Protein AF-A0A847LX10-F1 (afdb_monomer)

Solvent-accessible surface area (backbone atoms only — not comparable to full-atom values): 10002 Å² total; per-residue (Å²): 131,59,73,69,59,56,53,51,50,54,51,52,52,48,50,53,50,50,52,51,48,52,53,53,51,33,74,76,65,51,77,49,46,76,62,48,45,60,52,47,56,64,44,59,71,46,42,64,61,49,47,57,53,46,55,56,30,57,77,66,72,55,52,71,69,55,54,51,48,51,53,51,58,69,52,44,54,80,77,36,93,84,50,58,56,70,59,50,53,50,52,50,51,47,51,51,52,41,53,51,52,51,52,53,43,52,52,49,47,56,56,52,68,69,45,85,86,60,54,72,67,56,52,52,51,50,49,54,53,51,45,50,51,50,46,51,56,57,28,65,70,41,90,48,65,67,59,18,52,51,48,46,54,51,42,52,50,52,50,52,52,51,52,52,51,51,51,52,53,50,52,52,52,52,58,65,71,76,108

Secondary structure (DSSP, 8-state):
--HHHHHHHHHHHHHHHHHHHHHHHHHHH-TTHHHHHHHHHHHHTTHHHHHHHHHHHHHTT--HHHHHHHHHHHHHHHH-TTS-HHHHHHHHHHHHHHHHHHHHHHHHHHHHHH-TTS-HHHHHHHHHHHHHHHHHHHHHH-SSHHHHHHHHHHHHHHHHHHHHHHHHHHHHHHHHH--

Foldseek 3Di:
DDPVLVVVVVVVVVVVVVVVVVVVCCVPPVPCVVVVVVVVVVVVVVVVVVVVVVVVVVVVVQDPVNVVVLVCLLCVCVSPVPDPNVVSVLVSVLVVLLVVLVSVLVVLLVVVVVPPPDPPVNSVVVSVVSSLVSLQVVLVVDPDNVSSVVSSVVSVVVVVVVVVVVVVVVVVVVVVVVD

Sequence (179 aa):
MSKKKVLFLYFLFFIILVIALFFIINYFTGVFDPFLGKVFKKYSELIPQTEAFLFKQAFAGISMGLLILTIVLLIYPLFFPHVDVKNYYRDFIFGILTAVVFYITEQFKTILSKFKAVDFLFVILGMILFTYLLIEAIASIFKNKQKGIEFKSQTIANILSGIVFSMILTVIKTIFKQN

Mean predicted aligned error: 14.76 Å

pLDDT: mean 74.69, std 12.6, range [42.56, 90.19]

Radius of gyration: 23.06 Å; Cα contacts (8 Å, |Δi|>4): 51; chains: 1; bounding box: 58×37×50 Å

Structure (mmCIF, N/CA/C/O backbone):
data_AF-A0A847LX10-F1
#
_entry.id   AF-A0A847LX10-F1
#
loop_
_atom_site.group_PDB
_atom_site.id
_atom_site.type_symbol
_atom_site.label_atom_id
_atom_site.label_alt_id
_atom_site.label_comp_id
_atom_site.label_asym_id
_atom_site.label_entity_id
_atom_site.label_seq_id
_atom_site.pdbx_PDB_ins_code
_atom_site.Cartn_x
_atom_site.Cartn_y
_atom_site.Cartn_z
_atom_site.occupancy
_atom_site.B_iso_or_equiv
_atom_site.auth_seq_id
_atom_site.auth_comp_id
_atom_site.auth_asym_id
_atom_site.auth_atom_id
_atom_site.pdbx_PDB_model_num
ATOM 1 N N . MET A 1 1 ? -22.424 -20.502 12.777 1.00 54.06 1 MET A N 1
ATOM 2 C CA . MET A 1 1 ? -22.929 -19.614 11.701 1.00 54.06 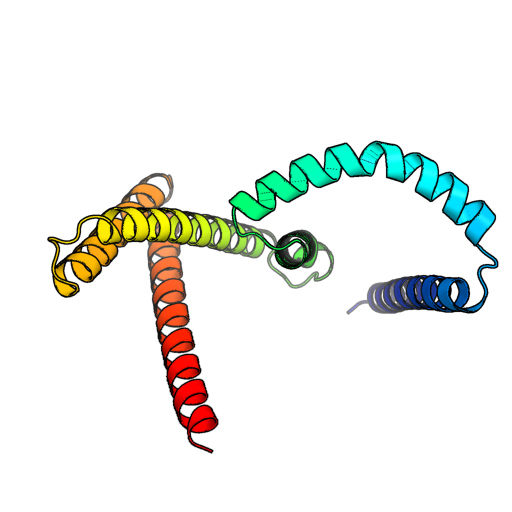1 MET A CA 1
ATOM 3 C C . MET A 1 1 ? -24.437 -19.825 11.586 1.00 54.06 1 MET A C 1
ATOM 5 O O . MET A 1 1 ? -24.849 -20.973 11.506 1.00 54.06 1 MET A O 1
ATOM 9 N N . SER A 1 2 ? -25.279 -18.787 11.695 1.00 61.50 2 SER A N 1
ATOM 10 C CA . SER A 1 2 ? -26.743 -19.002 11.689 1.00 61.50 2 SER A CA 1
ATOM 11 C C . SER A 1 2 ? -27.196 -19.532 10.320 1.00 61.50 2 SER A C 1
ATOM 13 O O . SER A 1 2 ? -26.669 -19.088 9.298 1.00 61.50 2 SER A O 1
ATOM 15 N N . LYS A 1 3 ? -28.165 -20.462 10.283 1.00 70.94 3 LYS A N 1
ATOM 16 C CA . LYS A 1 3 ? -28.675 -21.072 9.033 1.00 70.94 3 LYS A CA 1
ATOM 17 C C . LYS A 1 3 ? -29.063 -20.024 7.977 1.00 70.94 3 LYS A C 1
ATOM 19 O O . LYS A 1 3 ? -28.845 -20.243 6.792 1.00 70.94 3 LYS A O 1
ATOM 24 N N . LYS A 1 4 ? -29.536 -18.845 8.405 1.00 67.56 4 LYS A N 1
ATOM 25 C CA . LYS A 1 4 ? -29.872 -17.714 7.522 1.00 67.56 4 LYS A CA 1
ATOM 26 C C . LYS A 1 4 ? -28.652 -17.122 6.798 1.00 67.56 4 LYS A C 1
ATOM 28 O O . LYS A 1 4 ? -28.766 -16.729 5.646 1.00 67.56 4 LYS A O 1
ATOM 33 N N . LYS A 1 5 ? -27.479 -17.084 7.445 1.00 57.12 5 LYS A N 1
ATOM 34 C CA . LYS A 1 5 ? -26.239 -16.530 6.863 1.00 57.12 5 LYS A CA 1
ATOM 35 C C . LYS A 1 5 ? -25.629 -17.453 5.810 1.00 57.12 5 LYS A C 1
ATOM 37 O O . LYS A 1 5 ? -25.120 -16.978 4.805 1.00 57.12 5 LYS A O 1
ATOM 42 N N . VAL A 1 6 ? -25.716 -18.764 6.029 1.00 69.38 6 VAL A N 1
ATOM 43 C CA . VAL A 1 6 ? -25.276 -19.777 5.058 1.00 69.38 6 VAL A CA 1
ATOM 44 C C . VAL A 1 6 ? -26.176 -19.751 3.821 1.00 69.38 6 VAL A C 1
ATOM 46 O O . VAL A 1 6 ? -25.677 -19.729 2.701 1.00 69.38 6 VAL A O 1
ATOM 49 N N . LEU A 1 7 ? -27.495 -19.641 4.022 1.00 76.31 7 LEU A N 1
ATOM 50 C CA . LEU A 1 7 ? -28.465 -19.501 2.934 1.00 76.31 7 LEU A CA 1
ATOM 51 C C . LEU A 1 7 ? -28.199 -18.247 2.081 1.00 76.31 7 LEU A C 1
ATOM 53 O O . LEU A 1 7 ? -28.244 -18.313 0.859 1.00 76.31 7 LEU A O 1
ATOM 57 N N . PHE A 1 8 ? -27.867 -17.122 2.724 1.00 71.31 8 PHE A N 1
ATOM 58 C CA . PHE A 1 8 ? -27.531 -15.877 2.030 1.00 71.31 8 PHE A CA 1
ATOM 59 C C . PHE A 1 8 ? -26.232 -15.982 1.213 1.00 71.31 8 PHE A C 1
ATOM 61 O O . PHE A 1 8 ? -26.155 -15.442 0.116 1.00 71.31 8 PHE A O 1
ATOM 68 N N . LEU A 1 9 ? -25.227 -16.711 1.707 1.00 67.12 9 LEU A N 1
ATOM 69 C CA . LEU A 1 9 ? -23.964 -16.927 0.990 1.00 67.12 9 LEU A CA 1
ATOM 70 C C . LEU A 1 9 ? -24.143 -17.825 -0.237 1.00 67.12 9 LEU A C 1
ATOM 72 O O . LEU A 1 9 ? -23.620 -17.506 -1.303 1.00 67.12 9 LEU A O 1
ATOM 76 N N . TYR A 1 10 ? -24.930 -18.897 -0.115 1.00 83.75 10 TYR A N 1
ATOM 77 C CA . TYR A 1 10 ? -25.318 -19.712 -1.268 1.00 83.75 10 TYR A CA 1
ATOM 78 C C . TYR A 1 10 ? -26.134 -18.910 -2.277 1.00 83.75 10 TYR A C 1
ATOM 80 O O . TYR A 1 10 ? -25.923 -19.053 -3.476 1.00 83.75 10 TYR A O 1
ATOM 88 N N . PHE A 1 11 ? -27.012 -18.026 -1.805 1.00 83.31 11 PHE A N 1
ATOM 89 C CA . PHE A 1 11 ? -27.775 -17.133 -2.668 1.00 83.31 11 PHE A CA 1
ATOM 90 C C . PHE A 1 11 ? -26.874 -16.140 -3.418 1.00 83.31 11 PHE A C 1
ATOM 92 O O . PHE A 1 11 ? -27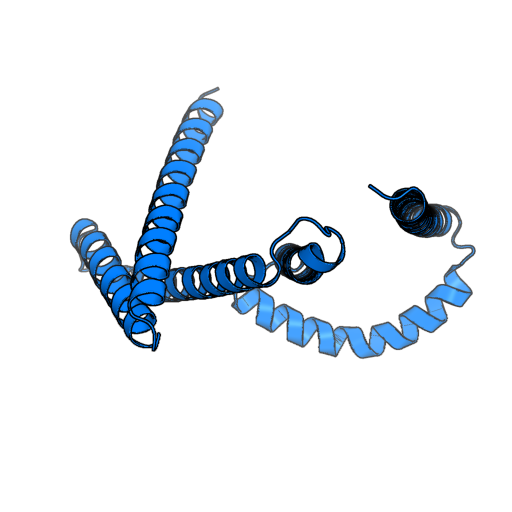.027 -15.965 -4.622 1.00 83.31 11 PHE A O 1
ATOM 99 N N . LEU A 1 12 ? -25.883 -15.544 -2.747 1.00 73.31 12 LEU A N 1
ATOM 100 C CA . LEU A 1 12 ? -24.912 -14.648 -3.379 1.00 73.31 12 LEU A CA 1
ATOM 101 C C . LEU A 1 12 ? -24.043 -15.387 -4.408 1.00 73.31 12 LEU A C 1
ATOM 103 O O . LEU A 1 12 ? -23.859 -14.904 -5.523 1.00 73.31 12 LEU A O 1
ATOM 107 N N . PHE A 1 13 ? -23.539 -16.572 -4.053 1.00 80.50 13 PHE A N 1
ATOM 108 C CA . PHE A 1 13 ? -22.765 -17.414 -4.964 1.00 80.50 13 PHE A CA 1
ATOM 109 C C . PHE A 1 13 ? -23.595 -17.826 -6.185 1.00 80.50 13 PHE A C 1
ATOM 111 O O . PHE A 1 13 ? -23.113 -17.760 -7.313 1.00 80.50 13 PHE A O 1
ATOM 118 N N . PHE A 1 14 ? -24.866 -18.168 -5.971 1.00 86.50 14 PHE A N 1
ATOM 119 C CA . PHE A 1 14 ? -25.814 -18.452 -7.040 1.00 86.50 14 PHE A CA 1
ATOM 120 C C . PHE A 1 14 ? -26.028 -17.235 -7.950 1.00 86.50 14 PHE A C 1
ATOM 122 O O . PHE A 1 14 ? -25.965 -17.385 -9.164 1.00 86.50 14 PHE A O 1
ATOM 129 N N . ILE A 1 15 ? -26.187 -16.024 -7.402 1.00 83.44 15 ILE A N 1
ATOM 130 C CA . ILE A 1 15 ? -26.289 -14.792 -8.204 1.00 83.44 15 ILE A CA 1
ATOM 131 C C . ILE A 1 15 ? -25.037 -14.586 -9.063 1.00 83.44 15 ILE A C 1
ATOM 133 O O . ILE A 1 15 ? -25.158 -14.321 -10.256 1.00 83.44 15 ILE A O 1
ATOM 137 N N . ILE A 1 16 ? -23.841 -14.731 -8.486 1.00 79.31 16 ILE A N 1
ATOM 138 C CA . ILE A 1 16 ? -22.575 -14.581 -9.223 1.00 79.31 16 ILE A CA 1
ATOM 139 C C . ILE A 1 16 ? -22.491 -15.609 -10.357 1.00 79.31 16 ILE A C 1
ATOM 141 O O . ILE A 1 16 ? -22.120 -15.264 -11.478 1.00 79.31 16 ILE A O 1
ATOM 145 N N . LEU A 1 17 ? -22.885 -16.854 -10.086 1.00 83.50 17 LEU A N 1
ATOM 146 C CA . LEU A 1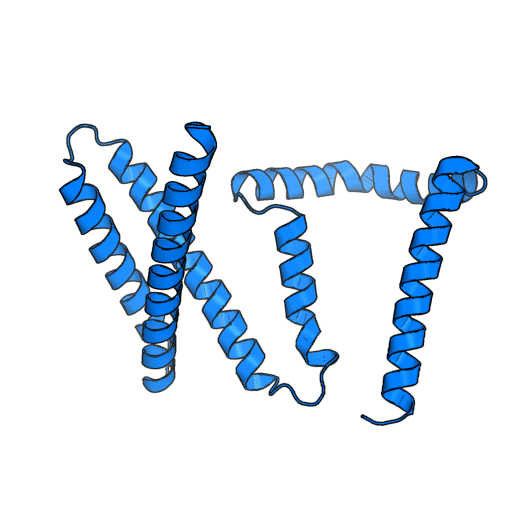 17 ? -22.894 -17.932 -11.069 1.00 83.50 17 LEU A CA 1
ATOM 147 C C . LEU A 1 17 ? -23.906 -17.674 -12.195 1.00 83.50 17 LEU A C 1
ATOM 149 O O . LEU A 1 17 ? -23.583 -17.889 -13.360 1.00 83.50 17 LEU A O 1
ATOM 153 N N . VAL A 1 18 ? -25.090 -17.147 -11.869 1.00 82.81 18 VAL A N 1
ATOM 154 C CA . VAL A 1 18 ? -26.109 -16.739 -12.850 1.00 82.81 18 VAL A CA 1
ATOM 155 C C . VAL A 1 18 ? -25.605 -15.583 -13.715 1.00 82.81 18 VAL A C 1
ATOM 157 O O . VAL A 1 18 ? -25.770 -15.633 -14.930 1.00 82.81 18 VAL A O 1
ATOM 160 N N . ILE A 1 19 ? -24.942 -14.580 -13.132 1.00 77.25 19 ILE A N 1
ATOM 161 C CA . ILE A 1 19 ? -24.339 -13.467 -13.884 1.00 77.25 19 ILE A CA 1
ATOM 162 C C . ILE A 1 19 ? -23.243 -13.987 -14.824 1.00 77.25 19 ILE A C 1
ATOM 164 O O . ILE A 1 19 ? -23.215 -13.615 -15.995 1.00 77.25 19 ILE A O 1
ATOM 168 N N . ALA A 1 20 ? -22.372 -14.880 -14.349 1.00 73.62 20 ALA A N 1
ATOM 169 C CA . ALA A 1 20 ? -21.323 -15.480 -15.171 1.00 73.62 20 ALA A CA 1
ATOM 170 C C . ALA A 1 20 ? -21.907 -16.295 -16.338 1.00 73.62 20 ALA A C 1
ATOM 172 O O . ALA A 1 20 ? -21.486 -16.121 -17.481 1.00 73.62 20 ALA A O 1
ATOM 173 N N . LEU A 1 21 ? -22.922 -17.125 -16.074 1.00 77.06 21 LEU A N 1
ATOM 174 C CA . LEU A 1 21 ? -23.655 -17.868 -17.104 1.00 77.06 21 LEU A CA 1
ATOM 175 C C . LEU A 1 21 ? -24.325 -16.936 -18.113 1.00 77.06 21 LEU A C 1
ATOM 177 O O . LEU A 1 21 ? -24.267 -17.204 -19.307 1.00 77.06 21 LEU A O 1
ATOM 181 N N . PHE A 1 22 ? -24.907 -15.829 -17.656 1.00 77.69 22 PHE A N 1
ATOM 182 C CA . PHE A 1 22 ? -25.520 -14.832 -18.528 1.00 77.69 22 PHE A CA 1
ATOM 183 C C . PHE A 1 22 ? -24.499 -14.220 -19.497 1.00 77.69 22 PHE A C 1
ATOM 185 O O . PHE A 1 22 ? -24.770 -14.115 -20.692 1.00 77.69 22 PHE A O 1
ATOM 192 N N . PHE A 1 23 ? -23.297 -13.890 -19.011 1.00 72.00 23 PHE A N 1
ATOM 193 C CA . PHE A 1 23 ? -22.199 -13.398 -19.851 1.00 72.00 23 PHE A CA 1
ATOM 194 C C . PHE A 1 23 ? -21.697 -14.453 -20.842 1.00 72.00 23 PHE A C 1
ATOM 196 O O . PHE A 1 23 ? -21.469 -14.128 -22.006 1.00 72.00 23 PHE A O 1
ATOM 203 N N . ILE A 1 24 ? -21.565 -15.710 -20.411 1.00 70.88 24 ILE A N 1
ATOM 204 C CA . ILE A 1 24 ? -21.142 -16.823 -21.274 1.00 70.88 24 ILE A CA 1
ATOM 205 C C . ILE A 1 24 ? -22.181 -17.072 -22.374 1.00 70.88 24 ILE A C 1
ATOM 207 O O . ILE A 1 24 ? -21.834 -17.126 -23.550 1.00 70.88 24 ILE A O 1
ATOM 211 N N . ILE A 1 25 ? -23.464 -17.171 -22.017 1.00 76.19 25 ILE A N 1
ATOM 212 C CA . ILE A 1 25 ? -24.552 -17.378 -22.980 1.00 76.19 25 ILE A CA 1
ATOM 213 C C . ILE A 1 25 ? -24.617 -16.204 -23.956 1.00 76.19 25 ILE A C 1
ATOM 215 O O . ILE A 1 25 ? -24.744 -16.434 -25.159 1.00 76.19 25 ILE A O 1
ATOM 219 N N . ASN A 1 26 ? -24.477 -14.961 -23.481 1.00 72.25 26 ASN A N 1
ATOM 220 C CA . ASN A 1 26 ? -24.442 -13.812 -24.381 1.00 72.25 26 ASN A CA 1
ATOM 221 C C . ASN A 1 26 ? -23.244 -13.861 -25.339 1.00 72.25 26 ASN A C 1
ATOM 223 O O . ASN A 1 26 ? -23.423 -13.600 -26.522 1.00 72.25 26 ASN A O 1
ATOM 227 N N . TYR A 1 27 ? -22.058 -14.249 -24.859 1.00 70.50 27 TYR A N 1
ATOM 228 C CA . TYR A 1 27 ? -20.858 -14.371 -25.693 1.00 70.50 27 TYR A CA 1
ATOM 229 C C . TYR A 1 27 ? -21.045 -15.357 -26.856 1.00 70.50 27 TYR A C 1
ATOM 231 O O . TYR A 1 27 ? -20.576 -15.095 -27.959 1.00 70.50 27 TYR A O 1
ATOM 239 N N . PHE A 1 28 ? -21.751 -16.471 -26.630 1.00 70.50 28 PHE A N 1
ATOM 240 C CA . PHE A 1 28 ? -21.956 -17.496 -27.661 1.00 70.50 28 PHE A CA 1
ATOM 241 C C . PHE A 1 28 ? -23.197 -17.290 -28.533 1.00 70.50 28 PHE A C 1
ATOM 243 O O . PHE A 1 28 ? -23.210 -17.749 -29.672 1.00 70.50 28 PHE A O 1
ATOM 250 N N . THR A 1 29 ? -24.251 -16.655 -28.017 1.00 75.69 29 THR A N 1
ATOM 251 C CA . THR A 1 29 ? -25.553 -16.599 -28.709 1.00 75.69 29 THR A CA 1
ATOM 252 C C . THR A 1 29 ? -25.944 -15.205 -29.189 1.00 75.69 29 THR A C 1
ATOM 254 O O . THR A 1 29 ? -26.816 -15.100 -30.048 1.00 75.69 29 THR A O 1
ATOM 257 N N . GLY A 1 30 ? -25.354 -14.135 -28.639 1.00 62.94 30 GLY A N 1
ATOM 258 C CA . GLY A 1 30 ? -25.712 -12.744 -28.956 1.00 62.94 30 GLY A CA 1
ATOM 259 C C . GLY A 1 30 ? -27.169 -12.370 -28.640 1.00 62.94 30 GLY A C 1
ATOM 260 O O . GLY A 1 30 ? -27.630 -11.285 -28.983 1.00 62.94 30 GLY A O 1
ATOM 261 N N . VAL A 1 31 ? -27.936 -13.251 -27.985 1.00 72.75 31 VAL A N 1
ATOM 262 C CA . VAL A 1 31 ? -29.389 -13.093 -27.785 1.00 72.75 31 VAL A CA 1
ATOM 263 C C . VAL A 1 31 ? -29.724 -11.864 -26.935 1.00 72.75 31 VAL A C 1
ATOM 265 O O . VAL A 1 31 ? -30.791 -11.270 -27.101 1.00 72.75 31 VAL A O 1
ATOM 268 N N . PHE A 1 32 ? -28.813 -11.438 -26.055 1.00 64.25 32 PHE A N 1
ATOM 269 C CA . PHE A 1 32 ? -29.009 -10.263 -25.209 1.00 64.25 32 PHE A CA 1
ATOM 270 C C . PHE A 1 32 ? -28.369 -8.987 -25.777 1.00 64.25 32 PHE A C 1
ATOM 272 O O . PHE A 1 32 ? -28.515 -7.933 -25.155 1.00 64.25 32 PHE A O 1
ATOM 279 N N . ASP A 1 33 ? -27.757 -9.019 -26.967 1.00 62.28 33 ASP A N 1
ATOM 280 C CA . ASP A 1 33 ? -27.131 -7.854 -27.615 1.00 62.28 33 ASP A CA 1
ATOM 281 C C . ASP A 1 33 ? -28.072 -6.660 -27.867 1.00 62.28 33 ASP A C 1
ATOM 283 O O . ASP A 1 33 ? -27.611 -5.526 -27.750 1.00 62.28 33 ASP A O 1
ATOM 287 N N . PRO A 1 34 ? -29.387 -6.805 -28.131 1.00 62.75 34 PRO A N 1
ATOM 288 C CA . PRO A 1 34 ? -30.274 -5.641 -28.250 1.00 62.75 34 PRO A CA 1
ATOM 289 C C . PRO A 1 34 ? -30.501 -4.922 -26.909 1.00 62.75 34 PRO A C 1
ATOM 291 O O . PRO A 1 34 ? -30.705 -3.704 -26.868 1.00 62.75 34 PRO A O 1
ATOM 294 N N . PHE A 1 35 ? -30.477 -5.671 -25.802 1.00 60.38 35 PHE A N 1
ATOM 295 C CA . PHE A 1 35 ? -30.693 -5.153 -24.450 1.00 60.38 35 PHE A CA 1
ATOM 296 C C . PHE A 1 35 ? -29.385 -4.615 -23.861 1.00 60.38 35 PHE A C 1
ATOM 298 O O . PHE A 1 35 ? -29.331 -3.480 -23.383 1.00 60.38 35 PHE A O 1
ATOM 305 N N . LEU A 1 36 ? -28.308 -5.390 -23.995 1.00 56.88 36 LEU A N 1
ATOM 306 C CA . LEU A 1 36 ? -26.950 -4.984 -23.661 1.00 56.88 36 LEU A CA 1
ATOM 307 C C . LEU A 1 36 ? -26.508 -3.819 -24.537 1.00 56.88 36 LEU A C 1
ATOM 309 O O . LEU A 1 36 ? -25.970 -2.873 -23.998 1.00 56.88 36 LEU A O 1
ATOM 313 N N . GLY A 1 37 ? -26.822 -3.787 -25.829 1.00 57.62 37 GLY A N 1
ATOM 314 C CA . GLY A 1 37 ? -26.460 -2.708 -26.750 1.00 57.62 37 GLY A CA 1
ATOM 315 C C . GLY A 1 37 ? -27.028 -1.340 -26.366 1.00 57.62 37 GLY A C 1
ATOM 316 O O . GLY A 1 37 ? -26.324 -0.341 -26.482 1.00 57.62 37 GLY A O 1
ATOM 317 N N . LYS A 1 38 ? -28.259 -1.261 -25.833 1.00 57.50 38 LYS A N 1
ATOM 318 C CA . LYS A 1 38 ? -28.818 0.002 -25.297 1.00 57.50 38 LYS A CA 1
ATOM 319 C C . LYS A 1 38 ? -28.116 0.453 -24.014 1.00 57.50 38 LYS A C 1
ATOM 321 O O . LYS A 1 38 ? -27.921 1.651 -23.814 1.00 57.50 38 LYS A O 1
ATOM 326 N N . VAL A 1 39 ? -27.725 -0.494 -23.164 1.00 57.94 39 VAL A N 1
ATOM 327 C CA . VAL A 1 39 ? -26.957 -0.230 -21.941 1.00 57.94 39 VAL A CA 1
ATOM 328 C C . VAL A 1 39 ? -25.526 0.184 -22.308 1.00 57.94 39 VAL A C 1
ATOM 330 O O . VAL A 1 39 ? -25.079 1.254 -21.910 1.00 57.94 39 VAL A O 1
ATOM 333 N N . PHE A 1 40 ? -24.854 -0.578 -23.168 1.00 52.19 40 PHE A N 1
ATOM 334 C CA . PHE A 1 40 ? -23.524 -0.322 -23.714 1.00 52.19 40 PHE A CA 1
ATOM 335 C C . PHE A 1 40 ? -23.435 1.006 -24.459 1.00 52.19 40 PHE A C 1
ATOM 337 O O . PHE A 1 40 ? -22.430 1.676 -24.291 1.00 52.19 40 PHE A O 1
ATOM 344 N N . LYS A 1 41 ? -24.465 1.448 -25.197 1.00 54.84 41 LYS A N 1
ATOM 345 C CA . LYS A 1 41 ? -24.475 2.789 -25.817 1.00 54.84 41 LYS A CA 1
ATOM 346 C C . LYS A 1 41 ? -24.432 3.912 -24.778 1.00 54.84 41 LYS A C 1
ATOM 348 O O . LYS A 1 41 ? -23.732 4.903 -24.952 1.00 54.84 41 LYS A O 1
ATOM 353 N N . LYS A 1 42 ? -25.149 3.733 -23.666 1.00 55.69 42 LYS A N 1
ATOM 354 C CA . LYS A 1 42 ? -25.147 4.677 -22.541 1.00 55.69 42 LYS A CA 1
ATOM 355 C C . LYS A 1 42 ? -23.828 4.630 -21.758 1.00 55.69 42 LYS A C 1
ATOM 357 O O . LYS A 1 42 ? -23.384 5.647 -21.240 1.00 55.69 42 LYS A O 1
ATOM 362 N N . TYR A 1 43 ? -23.173 3.467 -21.708 1.00 48.97 43 TYR A N 1
ATOM 363 C CA . TYR A 1 43 ? -21.828 3.325 -21.147 1.00 48.97 43 TYR A CA 1
ATOM 364 C C . TYR A 1 43 ? -20.728 3.809 -22.098 1.00 48.97 43 TYR A C 1
ATOM 366 O O . TYR A 1 43 ? -19.752 4.359 -21.611 1.00 48.97 43 TYR A O 1
ATOM 374 N N . SER A 1 44 ? -20.869 3.704 -23.422 1.00 49.53 44 SER A N 1
ATOM 375 C CA . SER A 1 44 ? -19.856 4.153 -24.389 1.00 49.53 44 SER A CA 1
ATOM 376 C C . SER A 1 44 ? -19.651 5.663 -24.390 1.00 49.53 44 SER A C 1
ATOM 378 O O . SER A 1 44 ? -18.575 6.129 -24.737 1.00 49.53 44 SER A O 1
ATOM 380 N N . GLU A 1 45 ? -20.644 6.424 -23.932 1.00 57.19 45 GLU A N 1
ATOM 381 C CA . GLU A 1 45 ? -20.510 7.862 -23.669 1.00 57.19 45 GLU A CA 1
ATOM 382 C C . GLU A 1 45 ? -19.781 8.152 -22.337 1.00 57.19 45 GLU A C 1
ATOM 384 O O . GLU A 1 45 ? -19.147 9.196 -22.189 1.00 57.19 45 GLU A O 1
ATOM 389 N N . LEU A 1 46 ? -19.800 7.211 -21.384 1.00 53.59 46 LEU A N 1
ATOM 390 C CA . LEU A 1 46 ? -19.082 7.271 -20.099 1.00 53.59 46 LEU A CA 1
ATOM 391 C C . LEU A 1 46 ? -17.668 6.659 -20.164 1.00 53.59 46 LEU A C 1
ATOM 393 O O . LEU A 1 46 ? -16.826 6.969 -19.317 1.00 53.59 46 LEU A O 1
ATOM 397 N N . ILE A 1 47 ? -17.386 5.810 -21.158 1.00 51.81 47 ILE A N 1
ATOM 398 C CA . ILE A 1 47 ? -16.071 5.196 -21.395 1.00 51.81 47 ILE A CA 1
ATOM 399 C C . ILE A 1 47 ? -14.969 6.250 -21.560 1.00 51.81 47 ILE A C 1
ATOM 401 O O . ILE A 1 47 ? -13.999 6.130 -20.828 1.00 51.81 47 ILE A O 1
ATOM 405 N N . PRO A 1 48 ? -15.096 7.325 -22.363 1.00 53.19 48 PRO A N 1
ATOM 406 C CA . PRO A 1 48 ? -14.018 8.309 -22.487 1.00 53.19 48 PRO A CA 1
ATOM 407 C C . PRO A 1 48 ? -13.705 9.033 -21.165 1.00 53.19 48 PRO A C 1
ATOM 409 O O . PRO A 1 48 ? -12.555 9.366 -20.883 1.00 53.19 48 PRO A O 1
ATOM 412 N N . GLN A 1 49 ? -14.713 9.241 -20.310 1.00 57.44 49 GLN A N 1
ATOM 413 C CA . GLN A 1 49 ? -14.523 9.833 -18.978 1.00 57.44 49 GLN A CA 1
ATOM 414 C C . GLN A 1 49 ? -13.866 8.843 -18.005 1.00 57.44 49 GLN A C 1
ATOM 416 O O . GLN A 1 49 ? -13.029 9.224 -17.184 1.00 57.44 49 GLN A O 1
ATOM 421 N N . THR A 1 50 ? -14.205 7.561 -18.134 1.00 50.22 50 THR A N 1
ATOM 422 C CA . THR A 1 50 ? -13.618 6.474 -17.344 1.00 50.22 50 THR A CA 1
ATOM 423 C C . THR A 1 50 ? -12.197 6.158 -17.817 1.00 50.22 50 THR A C 1
ATOM 425 O O . THR A 1 50 ? -11.324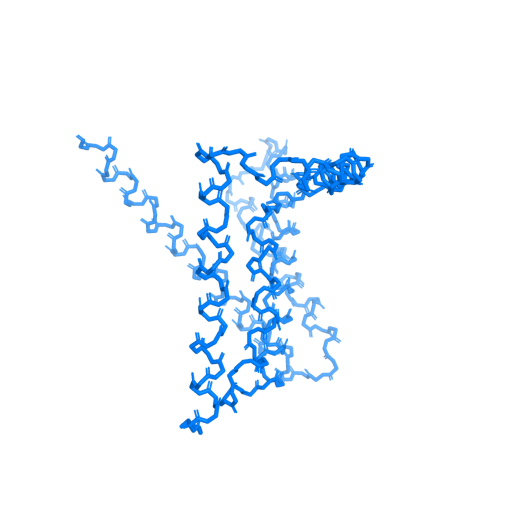 5.924 -16.995 1.00 50.22 50 THR A O 1
ATOM 428 N N . GLU A 1 51 ? -11.913 6.241 -19.115 1.00 42.56 51 GLU A N 1
ATOM 429 C CA . GLU A 1 51 ? -10.585 6.093 -19.713 1.00 42.56 51 GLU A CA 1
ATOM 430 C C . GLU A 1 51 ? -9.660 7.242 -19.323 1.00 42.56 51 GLU A C 1
ATOM 432 O O . GLU A 1 51 ? -8.516 6.988 -18.967 1.00 42.56 51 GLU A O 1
ATOM 437 N N . ALA A 1 52 ? -10.141 8.488 -19.272 1.00 53.62 52 ALA A N 1
ATOM 438 C CA . ALA A 1 52 ? -9.357 9.600 -18.729 1.00 53.62 52 ALA A CA 1
ATOM 439 C C . ALA A 1 52 ? -9.015 9.395 -17.236 1.0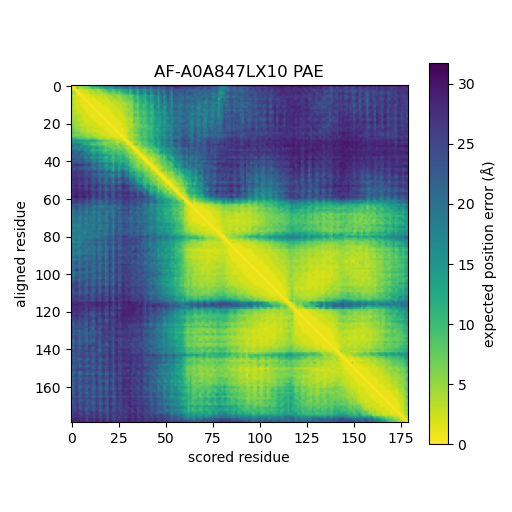0 53.62 52 ALA A C 1
ATOM 441 O O . ALA A 1 52 ? -7.916 9.735 -16.782 1.00 53.62 52 ALA A O 1
ATOM 442 N N . PHE A 1 53 ? -9.930 8.792 -16.470 1.00 53.44 53 PHE A N 1
ATOM 443 C CA . PHE A 1 53 ? -9.695 8.395 -15.080 1.00 53.44 53 PHE A CA 1
ATOM 444 C C . PHE A 1 53 ? -8.702 7.221 -14.973 1.00 53.44 53 PHE A C 1
ATOM 446 O O . PHE A 1 53 ? -7.799 7.248 -14.135 1.00 53.44 53 PHE A O 1
ATOM 453 N N . LEU A 1 54 ? -8.802 6.235 -15.868 1.00 42.78 54 LEU A N 1
ATOM 454 C CA . LEU A 1 54 ? -7.912 5.074 -15.961 1.00 42.78 54 LEU A CA 1
ATOM 455 C C . LEU A 1 54 ? -6.505 5.448 -16.455 1.00 42.78 54 LEU A C 1
ATOM 457 O O . LEU A 1 54 ? -5.528 4.905 -15.951 1.00 42.78 54 LEU A O 1
ATOM 461 N N . PHE A 1 55 ? -6.357 6.418 -17.358 1.00 48.16 55 PHE A N 1
ATOM 462 C CA . PHE A 1 55 ? -5.054 6.939 -17.790 1.00 48.16 55 PHE A CA 1
ATOM 463 C C . PHE A 1 55 ? -4.329 7.669 -16.651 1.00 48.16 55 PHE A C 1
ATOM 465 O O . PHE A 1 55 ? -3.115 7.528 -16.496 1.00 48.16 55 PHE A O 1
ATOM 472 N N . LYS A 1 56 ? -5.068 8.383 -15.789 1.00 52.16 56 LYS A N 1
ATOM 473 C CA . LYS A 1 56 ? -4.522 8.911 -14.527 1.00 52.16 56 LYS A CA 1
ATOM 474 C C . LYS A 1 56 ? -4.090 7.793 -13.568 1.00 52.16 56 LYS A C 1
ATOM 476 O O . LYS A 1 56 ? -3.074 7.944 -12.896 1.00 52.16 56 LYS A O 1
ATOM 481 N N . GLN A 1 57 ? -4.815 6.673 -13.515 1.00 46.19 57 GLN A N 1
ATOM 482 C CA . GLN A 1 57 ? -4.437 5.506 -12.700 1.00 46.19 57 GLN A CA 1
ATOM 483 C C . GLN A 1 57 ? -3.240 4.732 -13.267 1.00 46.19 57 GLN A C 1
ATOM 485 O O . GLN A 1 57 ? -2.411 4.255 -12.493 1.00 46.19 57 GLN A O 1
ATOM 490 N N . ALA A 1 58 ? -3.089 4.678 -14.593 1.00 43.56 58 ALA A N 1
ATOM 491 C CA . ALA A 1 58 ? -1.899 4.150 -15.255 1.00 43.56 58 ALA A CA 1
ATOM 492 C C . ALA A 1 58 ? -0.649 4.977 -14.903 1.00 43.56 58 ALA A C 1
ATOM 494 O O . ALA A 1 58 ? 0.411 4.408 -14.653 1.00 43.56 58 ALA A O 1
ATOM 495 N N . PHE A 1 59 ? -0.788 6.302 -14.761 1.00 45.00 59 PHE A N 1
ATOM 496 C CA . PHE A 1 59 ? 0.267 7.183 -14.236 1.00 45.00 59 PHE A CA 1
ATOM 497 C C . PHE A 1 59 ? 0.597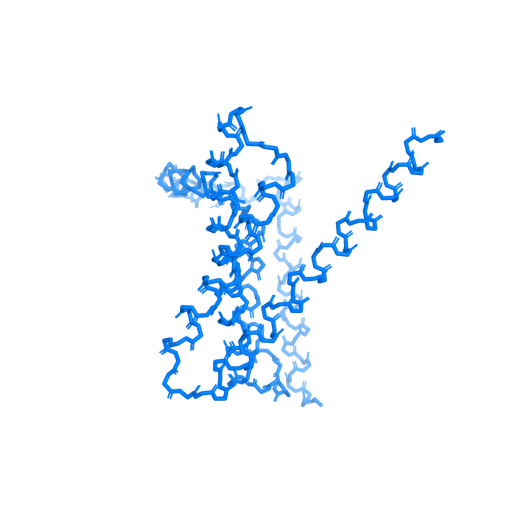 6.943 -12.750 1.00 45.00 59 PHE A C 1
ATOM 499 O O . PHE A 1 59 ? 1.704 7.251 -12.316 1.00 45.00 59 PHE A O 1
ATOM 506 N N . ALA A 1 60 ? -0.336 6.378 -11.976 1.00 49.81 60 ALA A N 1
ATOM 507 C CA . ALA A 1 60 ? -0.140 6.010 -10.572 1.00 49.81 60 ALA A CA 1
ATOM 508 C C . ALA A 1 60 ? 0.346 4.557 -10.378 1.00 49.81 60 ALA A C 1
ATOM 510 O O . ALA A 1 60 ? 0.610 4.152 -9.247 1.00 49.81 60 ALA A O 1
ATOM 511 N N . GLY A 1 61 ? 0.456 3.761 -11.451 1.00 53.25 61 GLY A N 1
ATOM 512 C CA . GLY A 1 61 ? 0.877 2.356 -11.385 1.00 53.25 61 GLY A CA 1
ATOM 513 C C . GLY A 1 61 ? -0.126 1.418 -10.699 1.00 53.25 61 GLY A C 1
ATOM 514 O O . GLY A 1 61 ? 0.232 0.297 -10.338 1.00 53.25 61 GLY A O 1
ATOM 515 N N . ILE A 1 62 ? -1.377 1.849 -10.506 1.00 59.12 62 ILE A N 1
ATOM 516 C CA . ILE A 1 62 ? -2.412 1.051 -9.838 1.00 59.12 62 ILE A CA 1
ATOM 517 C C . ILE A 1 62 ? -3.212 0.310 -10.909 1.00 59.12 62 ILE A C 1
ATOM 519 O O . ILE A 1 62 ? -3.918 0.927 -11.705 1.00 59.12 62 ILE A O 1
ATOM 523 N N . SER A 1 63 ? -3.111 -1.022 -10.941 1.00 66.94 63 SER A N 1
ATOM 524 C CA . SER A 1 63 ? -3.923 -1.826 -11.857 1.00 66.94 63 SER A CA 1
ATOM 525 C C . SER A 1 63 ? -5.395 -1.815 -11.427 1.00 66.94 63 SER A C 1
ATOM 527 O O . SER A 1 63 ? -5.708 -1.801 -10.234 1.00 66.94 63 SER A O 1
ATOM 529 N N . MET A 1 64 ? -6.317 -1.884 -12.393 1.00 60.09 64 MET A N 1
ATOM 530 C CA . MET A 1 64 ? -7.757 -1.972 -12.112 1.00 60.09 64 MET A CA 1
ATOM 531 C C . MET A 1 64 ? -8.093 -3.165 -11.199 1.00 60.09 64 MET A C 1
ATOM 533 O O . MET A 1 64 ? -8.951 -3.068 -10.325 1.00 60.09 64 MET A O 1
ATOM 537 N N . GLY A 1 65 ? -7.363 -4.278 -11.344 1.00 66.88 65 GLY A N 1
ATOM 538 C CA . GLY A 1 65 ? -7.490 -5.439 -10.462 1.00 66.88 65 GLY A CA 1
ATOM 539 C C . GLY A 1 65 ? -7.139 -5.124 -9.006 1.00 66.88 65 GLY A C 1
ATOM 540 O O . GLY A 1 65 ? -7.799 -5.624 -8.099 1.00 66.88 65 GLY A O 1
ATOM 541 N N . LEU A 1 66 ? -6.160 -4.247 -8.775 1.00 71.38 66 LEU A N 1
ATOM 542 C CA . LEU A 1 66 ? -5.764 -3.812 -7.438 1.00 71.38 66 LEU A CA 1
ATOM 543 C C . LEU A 1 66 ? -6.847 -2.934 -6.801 1.00 71.38 66 LEU A C 1
ATOM 545 O O . LEU A 1 66 ? -7.163 -3.131 -5.636 1.00 71.38 66 LEU A O 1
ATOM 549 N N . LEU A 1 67 ? -7.496 -2.056 -7.574 1.00 73.06 67 LEU A N 1
ATOM 550 C CA . LEU A 1 67 ? -8.644 -1.274 -7.095 1.00 73.06 67 LEU A CA 1
ATOM 551 C C . LEU A 1 67 ? -9.847 -2.143 -6.748 1.00 73.06 67 LEU A C 1
ATOM 553 O O . LEU A 1 67 ? -10.448 -1.958 -5.690 1.00 73.06 67 LEU A O 1
ATOM 557 N N . ILE A 1 68 ? -10.185 -3.101 -7.612 1.00 77.12 68 ILE A N 1
ATOM 558 C CA . ILE A 1 68 ? -11.267 -4.054 -7.344 1.00 77.12 68 ILE A CA 1
ATOM 559 C C . ILE A 1 68 ? -10.952 -4.835 -6.065 1.00 77.12 68 ILE A C 1
ATOM 561 O O . ILE A 1 68 ? -11.806 -4.931 -5.186 1.00 77.12 68 ILE A O 1
ATOM 565 N N . LEU A 1 69 ? -9.717 -5.323 -5.915 1.00 77.75 69 LEU A N 1
ATOM 566 C CA . LEU A 1 69 ? -9.275 -6.013 -4.707 1.00 77.75 69 LEU A CA 1
ATOM 567 C C . LEU A 1 69 ? -9.381 -5.115 -3.466 1.00 77.75 69 LEU A C 1
ATOM 569 O O . LEU A 1 69 ? -9.903 -5.555 -2.445 1.00 77.75 69 LEU A O 1
ATOM 573 N N . THR A 1 70 ? -8.950 -3.853 -3.547 1.00 80.75 70 THR A N 1
ATOM 574 C CA . THR A 1 70 ? -9.078 -2.885 -2.448 1.00 80.75 70 THR A CA 1
ATOM 575 C C . THR A 1 70 ? -10.539 -2.665 -2.059 1.00 80.75 70 THR A C 1
ATOM 577 O O . THR A 1 70 ? -10.845 -2.669 -0.869 1.00 80.75 70 THR A O 1
ATOM 580 N N . ILE A 1 71 ? -11.449 -2.521 -3.027 1.00 80.19 71 ILE A N 1
ATOM 581 C CA . ILE A 1 71 ? -12.888 -2.358 -2.765 1.00 80.19 71 ILE A CA 1
ATOM 582 C C . ILE A 1 71 ? -13.460 -3.613 -2.100 1.00 80.19 71 ILE A C 1
ATOM 584 O O . ILE A 1 71 ? -14.186 -3.500 -1.115 1.00 80.19 71 ILE A O 1
ATOM 588 N N . VAL A 1 72 ? -13.106 -4.802 -2.595 1.00 83.38 72 VAL A N 1
ATOM 589 C CA . VAL A 1 72 ? -13.539 -6.084 -2.017 1.00 83.38 72 VAL A CA 1
ATOM 590 C C . VAL A 1 72 ? -13.050 -6.230 -0.575 1.00 83.38 72 VAL A C 1
ATOM 592 O O . VAL A 1 72 ? -13.832 -6.603 0.298 1.00 83.38 72 VAL A O 1
ATOM 595 N N . LEU A 1 73 ? -11.788 -5.893 -0.299 1.00 86.12 73 LEU A N 1
ATOM 596 C CA . LEU A 1 73 ? -11.235 -5.904 1.057 1.00 86.12 73 LEU A CA 1
ATOM 597 C C . LEU A 1 73 ? -11.919 -4.864 1.954 1.00 86.12 73 LEU A C 1
ATOM 599 O O . LEU A 1 73 ? -12.231 -5.154 3.103 1.00 86.12 73 LEU A O 1
ATOM 603 N N . LEU A 1 74 ? -12.247 -3.685 1.428 1.00 86.25 74 LEU A N 1
ATOM 604 C CA . LEU A 1 74 ? -12.946 -2.652 2.190 1.00 86.25 74 LEU A CA 1
ATOM 605 C C . LEU A 1 74 ? -14.325 -3.126 2.682 1.00 86.25 74 LEU A C 1
ATOM 607 O O . LEU A 1 74 ? -14.692 -2.852 3.820 1.00 86.25 74 LEU A O 1
ATOM 611 N N . ILE A 1 75 ? -15.072 -3.869 1.859 1.00 86.88 75 ILE A N 1
ATOM 612 C CA . ILE A 1 75 ? -16.392 -4.402 2.240 1.00 86.88 75 ILE A CA 1
ATOM 613 C C . ILE A 1 75 ? -16.320 -5.750 2.971 1.00 86.88 75 ILE A C 1
ATOM 615 O O . ILE A 1 75 ? -17.292 -6.141 3.615 1.00 86.88 75 ILE A O 1
ATOM 619 N N . TYR A 1 76 ? -15.183 -6.451 2.915 1.00 84.69 76 TYR A N 1
ATOM 620 C CA . TYR A 1 76 ? -14.961 -7.767 3.524 1.00 84.69 76 TYR A CA 1
ATOM 621 C C . TYR A 1 76 ? -15.479 -7.913 4.970 1.00 84.69 76 TYR A C 1
ATOM 623 O O . TYR A 1 76 ? -16.241 -8.852 5.225 1.00 84.69 76 TYR A O 1
ATOM 631 N N . PRO A 1 77 ? -15.162 -7.016 5.928 1.00 86.25 77 PRO A N 1
ATOM 632 C CA . PRO A 1 77 ? -15.603 -7.165 7.318 1.00 86.25 77 PRO A CA 1
ATOM 633 C C . PRO A 1 77 ? -17.131 -7.121 7.491 1.00 86.25 77 PRO A C 1
ATOM 635 O O . PRO A 1 77 ? -17.636 -7.648 8.480 1.00 86.25 77 PRO A O 1
ATOM 638 N N . LEU A 1 78 ? -17.892 -6.571 6.533 1.00 84.44 78 LEU A N 1
ATOM 639 C CA . LEU A 1 78 ? -19.363 -6.576 6.577 1.00 84.44 78 LEU A CA 1
ATOM 640 C C . LEU A 1 78 ? -19.949 -7.987 6.414 1.00 84.44 78 LEU A C 1
ATOM 642 O O . LEU A 1 78 ? -21.054 -8.262 6.885 1.00 84.44 78 LEU A O 1
ATOM 646 N N . PHE A 1 79 ? -19.209 -8.896 5.777 1.00 81.62 79 PHE A N 1
ATOM 647 C CA . PHE A 1 79 ? -19.660 -10.262 5.508 1.00 81.62 79 PHE A CA 1
ATOM 648 C C . PHE A 1 79 ? -19.258 -11.256 6.608 1.00 81.62 79 PHE A C 1
ATOM 650 O O . PHE A 1 79 ? -19.876 -12.317 6.731 1.00 81.62 79 PHE A O 1
ATOM 657 N N . PHE A 1 80 ? -18.275 -10.913 7.451 1.00 81.81 80 PHE A N 1
ATOM 658 C CA . PHE A 1 80 ? -17.723 -11.810 8.467 1.00 81.81 80 PHE A CA 1
ATOM 659 C C . PHE A 1 80 ? -17.989 -11.304 9.893 1.00 81.81 80 PHE A C 1
ATOM 661 O O . PHE A 1 80 ? -17.242 -10.487 10.418 1.00 81.81 80 PHE A O 1
ATOM 668 N N . PRO A 1 81 ? -19.002 -11.852 10.590 1.00 72.69 81 PRO A N 1
ATOM 669 C CA . PRO A 1 81 ? -19.442 -11.345 11.892 1.00 72.69 81 PRO A CA 1
ATOM 670 C C . PRO A 1 81 ? -18.466 -11.604 13.051 1.00 72.69 81 PRO A C 1
ATOM 672 O O . PRO A 1 81 ? -18.730 -11.156 14.158 1.00 72.69 81 PRO A O 1
ATOM 675 N N . HIS A 1 82 ? -17.385 -12.354 12.822 1.00 83.19 82 HIS A N 1
ATOM 676 C CA . HIS A 1 82 ? -16.345 -12.616 13.824 1.00 83.19 82 HIS A CA 1
ATOM 677 C C . HIS A 1 82 ? -15.125 -11.699 13.650 1.00 83.19 82 HIS A C 1
ATOM 679 O O . HIS A 1 82 ? -14.187 -11.789 14.434 1.00 83.19 82 HIS A O 1
ATOM 685 N N . VAL A 1 83 ? -15.113 -10.845 12.620 1.00 84.38 83 VAL A N 1
ATOM 686 C CA . VAL A 1 83 ? -14.035 -9.878 12.408 1.00 84.38 83 VAL A CA 1
ATOM 687 C C . VAL A 1 83 ? -14.301 -8.665 13.287 1.00 84.38 83 VAL A C 1
ATOM 689 O O . VAL A 1 83 ? -15.372 -8.061 13.223 1.00 84.38 83 VAL A O 1
ATOM 692 N N . ASP A 1 84 ? -13.314 -8.286 14.096 1.00 90.19 84 ASP A N 1
ATOM 693 C CA . ASP A 1 84 ? -13.335 -7.006 14.792 1.00 90.19 84 ASP A CA 1
ATOM 694 C C . ASP A 1 84 ? -13.199 -5.882 13.760 1.00 90.19 84 ASP A C 1
ATOM 696 O O . ASP A 1 84 ? -12.109 -5.557 13.289 1.00 90.19 84 ASP A O 1
ATOM 700 N N . VAL A 1 85 ? -14.341 -5.306 13.391 1.00 87.62 85 VAL A N 1
ATOM 701 C CA . VAL A 1 85 ? -14.467 -4.283 12.350 1.00 87.62 85 VAL A CA 1
ATOM 702 C C . VAL A 1 85 ? -13.575 -3.072 12.638 1.00 87.62 85 VAL A C 1
ATOM 704 O O . VAL A 1 85 ? -12.987 -2.498 11.722 1.00 87.62 85 VAL A O 1
ATOM 707 N N . LYS A 1 86 ? -13.433 -2.690 13.913 1.00 86.44 86 LYS A N 1
ATOM 708 C CA . LYS A 1 86 ? -12.645 -1.521 14.313 1.00 86.44 86 LYS A CA 1
ATOM 709 C C . LYS A 1 86 ? -11.155 -1.773 14.102 1.00 86.44 86 LYS A C 1
ATOM 711 O O . LYS A 1 86 ? -10.466 -0.906 13.563 1.00 86.44 86 LYS A O 1
ATOM 716 N N . ASN A 1 87 ? -10.677 -2.945 14.510 1.00 86.50 87 ASN A N 1
ATOM 717 C CA . ASN A 1 87 ? -9.285 -3.335 14.307 1.00 86.50 87 ASN A CA 1
ATOM 718 C C . ASN A 1 87 ? -8.990 -3.590 12.822 1.00 86.50 87 ASN A C 1
ATOM 720 O O . ASN A 1 87 ? -7.982 -3.103 12.324 1.00 86.50 87 ASN A O 1
ATOM 724 N N . TYR A 1 88 ? -9.914 -4.210 12.083 1.00 89.56 88 TYR A N 1
ATOM 725 C CA . TYR A 1 88 ? -9.769 -4.422 10.641 1.00 89.56 88 TYR A CA 1
ATOM 726 C C . TYR A 1 88 ? -9.566 -3.110 9.877 1.00 89.56 88 TYR A C 1
ATOM 728 O O . TYR A 1 88 ? -8.602 -2.975 9.129 1.00 89.56 88 TYR A O 1
ATOM 736 N N . TYR A 1 89 ? -10.441 -2.117 10.078 1.00 89.88 89 TYR A N 1
ATOM 737 C CA . TYR A 1 89 ? -10.299 -0.838 9.377 1.00 89.88 89 TYR A CA 1
ATOM 738 C C . TYR A 1 89 ? -9.074 -0.049 9.837 1.00 89.88 89 TYR A C 1
ATOM 740 O O . TYR A 1 89 ? -8.479 0.658 9.025 1.00 89.88 89 TYR A O 1
ATOM 748 N N . ARG A 1 90 ? -8.662 -0.174 11.107 1.00 87.44 90 ARG A N 1
ATOM 749 C CA . ARG A 1 90 ? -7.391 0.398 11.571 1.00 87.44 90 ARG A CA 1
ATOM 750 C C . ARG A 1 90 ? -6.224 -0.191 10.780 1.00 87.44 90 ARG A C 1
ATOM 752 O O . ARG A 1 90 ? -5.433 0.568 10.228 1.00 87.44 90 ARG A O 1
ATOM 759 N N . ASP A 1 91 ? -6.148 -1.513 10.700 1.00 86.88 91 ASP A N 1
ATOM 760 C CA . ASP A 1 91 ? -5.042 -2.210 10.048 1.00 86.88 91 ASP A CA 1
ATOM 761 C C . ASP A 1 91 ? -5.076 -1.987 8.524 1.00 86.88 91 ASP A C 1
ATOM 763 O O . ASP A 1 91 ? -4.034 -1.820 7.891 1.00 86.88 91 ASP A O 1
ATOM 767 N N . PHE A 1 92 ? -6.270 -1.870 7.936 1.00 87.50 92 PHE A N 1
ATOM 768 C CA . PHE A 1 92 ? -6.461 -1.468 6.542 1.00 87.50 92 PHE A CA 1
ATOM 769 C C . PHE A 1 92 ? -5.935 -0.049 6.274 1.00 87.50 92 PHE A C 1
ATOM 771 O O . PHE A 1 92 ? -5.199 0.165 5.311 1.00 87.50 92 PHE A O 1
ATOM 778 N N . ILE A 1 93 ? -6.249 0.921 7.144 1.00 88.19 93 ILE A N 1
ATOM 779 C CA . ILE A 1 93 ? -5.712 2.290 7.051 1.00 88.19 93 ILE A CA 1
ATOM 780 C C . ILE A 1 93 ? -4.189 2.282 7.208 1.00 88.19 93 ILE A C 1
ATOM 782 O O . ILE A 1 93 ? -3.500 2.988 6.471 1.00 88.19 93 ILE A O 1
ATOM 786 N N . PHE A 1 94 ? -3.650 1.481 8.128 1.00 88.38 94 PHE A N 1
ATOM 787 C CA . PHE A 1 94 ? -2.203 1.315 8.265 1.00 88.38 94 PHE A CA 1
ATOM 788 C C . PHE A 1 94 ? -1.588 0.748 6.986 1.00 88.38 94 PHE A C 1
ATOM 790 O O . PHE A 1 94 ? -0.585 1.284 6.527 1.00 88.38 94 PHE A O 1
ATOM 797 N N . GLY A 1 95 ? -2.231 -0.232 6.349 1.00 86.00 95 GLY A N 1
ATOM 798 C CA . GLY A 1 95 ? -1.829 -0.744 5.039 1.00 86.00 95 GLY A CA 1
ATOM 799 C C . GLY A 1 95 ? -1.798 0.336 3.951 1.00 86.00 95 GLY A C 1
ATOM 800 O O . GLY A 1 95 ? -0.814 0.428 3.217 1.00 86.00 95 GLY A O 1
ATOM 801 N N . ILE A 1 96 ? -2.818 1.201 3.882 1.00 86.38 96 ILE A N 1
ATOM 802 C CA . ILE A 1 96 ? -2.835 2.346 2.952 1.00 86.38 96 ILE A CA 1
ATOM 803 C C . ILE A 1 96 ? -1.671 3.297 3.242 1.00 86.38 96 ILE A C 1
ATOM 805 O O . ILE A 1 96 ? -0.950 3.683 2.323 1.00 86.38 96 ILE A O 1
ATOM 809 N N . LEU A 1 97 ? -1.455 3.663 4.506 1.00 87.19 97 LEU A N 1
ATOM 810 C CA . LEU A 1 97 ? -0.355 4.548 4.891 1.00 87.19 97 LEU A CA 1
ATOM 811 C C . LEU A 1 97 ? 1.012 3.934 4.560 1.00 87.19 97 LEU A C 1
ATOM 813 O O . LEU A 1 97 ? 1.878 4.628 4.032 1.00 87.19 97 LEU A O 1
ATOM 817 N N . THR A 1 98 ? 1.195 2.634 4.797 1.00 84.25 98 THR A N 1
ATOM 818 C CA . THR A 1 98 ? 2.398 1.900 4.390 1.00 84.25 98 THR A CA 1
ATOM 819 C C . THR A 1 98 ? 2.593 1.955 2.872 1.00 84.25 98 THR A C 1
ATOM 821 O O . THR A 1 98 ? 3.703 2.218 2.414 1.00 84.25 98 THR A O 1
ATOM 824 N N . ALA A 1 99 ? 1.534 1.763 2.079 1.00 83.62 99 ALA A N 1
ATOM 825 C CA . ALA A 1 99 ? 1.608 1.860 0.620 1.00 83.62 99 ALA A CA 1
ATOM 826 C C . ALA A 1 99 ? 1.997 3.274 0.151 1.00 83.62 99 ALA A C 1
ATOM 828 O O . ALA A 1 99 ? 2.806 3.418 -0.765 1.00 83.62 99 ALA A O 1
ATOM 829 N N . VAL A 1 100 ? 1.486 4.318 0.813 1.00 85.12 100 VAL A N 1
ATOM 830 C CA . VAL A 1 100 ? 1.876 5.713 0.548 1.00 85.12 100 VAL A CA 1
ATOM 831 C C . VAL A 1 100 ? 3.353 5.944 0.867 1.00 85.12 100 VAL A C 1
ATOM 833 O O . VAL A 1 100 ? 4.059 6.522 0.042 1.00 85.12 100 VAL A O 1
ATOM 836 N N . VAL A 1 101 ? 3.845 5.462 2.015 1.00 85.00 101 VAL A N 1
ATOM 837 C CA . VAL A 1 101 ? 5.278 5.532 2.362 1.00 85.00 101 VAL A CA 1
ATOM 838 C C . VAL A 1 101 ? 6.120 4.878 1.272 1.00 85.00 101 VAL A C 1
ATOM 840 O O . VAL A 1 101 ? 7.053 5.497 0.769 1.00 85.00 101 VAL A O 1
ATOM 843 N N . PHE A 1 102 ? 5.749 3.668 0.855 1.00 83.06 102 PHE A N 1
ATOM 844 C CA . PHE A 1 102 ? 6.435 2.948 -0.214 1.00 83.06 102 PHE A CA 1
ATOM 845 C C . PHE A 1 102 ? 6.467 3.723 -1.527 1.00 83.06 102 PHE A C 1
ATOM 847 O O . PHE A 1 102 ? 7.522 3.830 -2.150 1.00 83.06 102 PHE A O 1
ATOM 854 N N . TYR A 1 103 ? 5.329 4.283 -1.935 1.00 83.88 103 TYR A N 1
ATOM 855 C CA . TYR A 1 103 ? 5.238 5.077 -3.153 1.00 83.88 103 TYR A CA 1
ATOM 856 C C . TYR A 1 103 ? 6.180 6.286 -3.105 1.00 83.88 103 TYR A C 1
ATOM 858 O O . TYR A 1 103 ? 6.945 6.508 -4.044 1.00 83.88 103 TYR A O 1
ATOM 866 N N . ILE A 1 104 ? 6.181 7.040 -2.000 1.00 83.81 104 ILE A N 1
ATOM 867 C CA . ILE A 1 104 ? 7.052 8.214 -1.845 1.00 83.81 104 ILE A CA 1
ATOM 868 C C . ILE A 1 104 ? 8.530 7.790 -1.827 1.00 83.81 104 ILE A C 1
ATOM 870 O O . ILE A 1 104 ? 9.357 8.425 -2.484 1.00 83.81 104 ILE A O 1
ATOM 874 N N . THR A 1 105 ? 8.866 6.693 -1.144 1.00 83.00 105 THR A N 1
ATOM 875 C CA . THR A 1 105 ? 10.219 6.121 -1.145 1.00 83.00 105 THR A CA 1
ATOM 876 C C . THR A 1 105 ? 10.674 5.713 -2.551 1.00 83.00 105 THR A C 1
ATOM 878 O O . THR A 1 105 ? 11.817 5.985 -2.922 1.00 83.00 105 THR A O 1
ATOM 881 N N . GLU A 1 106 ? 9.807 5.111 -3.368 1.00 82.62 106 GLU A N 1
ATOM 882 C CA . GLU A 1 106 ? 10.152 4.709 -4.740 1.00 82.62 106 GLU A CA 1
ATOM 883 C C . GLU A 1 106 ? 10.339 5.925 -5.667 1.00 82.62 106 GLU A C 1
ATOM 885 O O . GLU A 1 106 ? 11.246 5.949 -6.507 1.00 82.62 106 GLU A O 1
ATOM 890 N N . GLN A 1 107 ? 9.545 6.985 -5.481 1.00 83.38 107 GLN A N 1
ATOM 891 C CA . GLN A 1 107 ? 9.763 8.256 -6.180 1.00 83.38 107 GLN A CA 1
ATOM 892 C C . GLN A 1 107 ? 11.111 8.874 -5.794 1.00 83.38 107 GLN A C 1
ATOM 894 O O . GLN A 1 107 ? 11.872 9.305 -6.664 1.00 83.38 107 GLN A O 1
ATOM 899 N N . PHE A 1 108 ? 11.456 8.850 -4.506 1.00 82.19 108 PHE A N 1
ATOM 900 C CA . PHE A 1 108 ? 12.747 9.332 -4.022 1.00 82.19 108 PHE A CA 1
ATOM 901 C C . PHE A 1 108 ? 13.923 8.527 -4.593 1.00 82.19 108 PHE A C 1
ATOM 903 O O . PHE A 1 108 ? 14.892 9.112 -5.076 1.00 82.19 108 PHE A O 1
ATOM 910 N N . LYS A 1 109 ? 13.812 7.195 -4.646 1.00 80.88 109 LYS A N 1
ATOM 911 C CA . LYS A 1 109 ? 14.781 6.324 -5.332 1.00 80.88 109 LYS A CA 1
ATOM 912 C C . LYS A 1 109 ? 14.949 6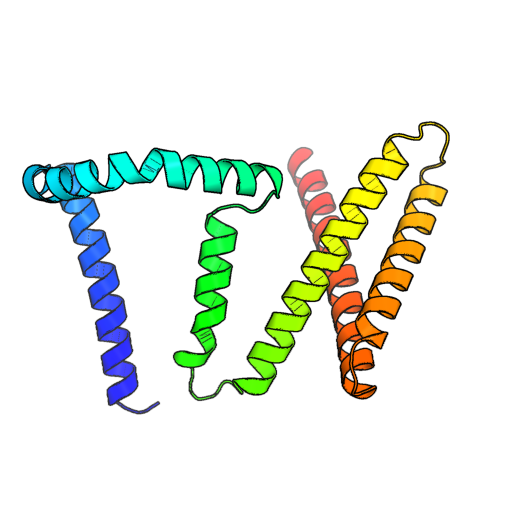.708 -6.796 1.00 80.88 109 LYS A C 1
ATOM 914 O O . LYS A 1 109 ? 16.075 6.805 -7.278 1.00 80.88 109 LYS A O 1
ATOM 919 N N . THR A 1 110 ? 13.846 6.939 -7.505 1.00 80.81 110 THR A N 1
ATOM 920 C CA . THR A 1 110 ? 13.877 7.335 -8.918 1.00 80.81 110 THR A CA 1
ATOM 921 C C . THR A 1 110 ? 14.626 8.655 -9.092 1.00 80.81 110 THR A C 1
ATOM 923 O O . THR A 1 110 ? 15.452 8.775 -9.995 1.00 80.81 110 THR A O 1
ATOM 926 N N . ILE A 1 111 ? 14.409 9.621 -8.197 1.00 82.31 111 ILE A N 1
ATOM 927 C CA . ILE A 1 111 ? 15.153 10.886 -8.171 1.00 82.31 111 ILE A CA 1
ATOM 928 C C . ILE A 1 111 ? 16.646 10.629 -7.928 1.00 82.31 111 ILE A C 1
ATOM 930 O O . ILE A 1 111 ? 17.461 11.075 -8.731 1.00 82.31 111 ILE A O 1
ATOM 934 N N . LEU A 1 112 ? 17.006 9.862 -6.893 1.00 78.81 112 LEU A N 1
ATOM 935 C CA . LEU A 1 112 ? 18.400 9.529 -6.577 1.00 78.81 112 LEU A CA 1
ATOM 936 C C . LEU A 1 112 ? 19.108 8.806 -7.726 1.00 78.81 112 LEU A C 1
ATOM 938 O O . LEU A 1 112 ? 20.237 9.147 -8.059 1.00 78.81 112 LEU A O 1
ATOM 942 N N . SER A 1 113 ? 18.431 7.869 -8.391 1.00 71.50 113 SER A N 1
ATOM 943 C CA . SER A 1 113 ? 18.994 7.109 -9.515 1.00 71.50 113 SER A CA 1
ATOM 944 C C . SER A 1 113 ? 19.324 7.968 -10.743 1.00 71.50 113 SER A C 1
ATOM 946 O O . SER A 1 113 ? 20.143 7.569 -11.569 1.00 71.50 113 SER A O 1
ATOM 948 N N . LYS A 1 114 ? 18.728 9.165 -10.868 1.00 80.31 114 LYS A N 1
ATOM 949 C CA . LYS A 1 114 ? 19.078 10.125 -11.929 1.00 80.31 114 LYS A CA 1
ATOM 950 C C . LYS A 1 114 ? 20.405 10.830 -11.650 1.00 80.31 114 LYS A C 1
ATOM 952 O O . LYS A 1 114 ? 21.065 11.275 -12.591 1.00 80.31 114 LYS A O 1
ATOM 957 N N . PHE A 1 115 ? 20.822 10.908 -10.389 1.00 77.00 115 PHE A N 1
ATOM 958 C CA . PHE A 1 115 ? 22.129 11.427 -10.018 1.00 77.00 115 PHE A CA 1
ATOM 959 C C . PHE A 1 115 ? 23.177 10.330 -10.227 1.00 77.00 115 PHE A C 1
ATOM 961 O O . PHE A 1 115 ? 23.491 9.558 -9.329 1.00 77.00 115 PHE A O 1
ATOM 968 N N . LYS A 1 116 ? 23.753 10.284 -11.436 1.00 60.69 116 LYS A N 1
ATOM 969 C CA . LYS A 1 116 ? 24.811 9.333 -11.842 1.00 60.69 116 LYS A CA 1
ATOM 970 C C . LYS A 1 116 ? 26.068 9.332 -10.949 1.00 60.69 116 LYS A C 1
ATOM 972 O O . LYS A 1 116 ? 26.922 8.476 -11.128 1.00 60.69 116 LYS A O 1
ATOM 977 N N . ALA A 1 117 ? 26.197 10.301 -10.042 1.00 59.28 117 ALA A N 1
ATOM 978 C CA . ALA A 1 117 ? 27.349 10.502 -9.167 1.00 59.28 117 ALA A CA 1
ATOM 979 C C . ALA A 1 117 ? 27.202 9.860 -7.773 1.00 59.28 117 ALA A C 1
ATOM 981 O O . ALA A 1 117 ? 28.102 10.003 -6.952 1.00 59.28 117 ALA A O 1
ATOM 982 N N . VAL A 1 118 ? 26.075 9.207 -7.472 1.00 62.81 118 VAL A N 1
ATOM 983 C CA . VAL A 1 118 ? 25.829 8.614 -6.150 1.00 62.81 118 VAL A CA 1
ATOM 984 C C . VAL A 1 118 ? 26.114 7.116 -6.206 1.00 62.81 118 VAL A C 1
ATOM 986 O O . VAL A 1 118 ? 25.455 6.397 -6.960 1.00 62.81 118 VAL A O 1
ATOM 989 N N . ASP A 1 119 ? 27.066 6.631 -5.400 1.00 73.81 119 ASP A N 1
ATOM 990 C CA . ASP A 1 119 ? 27.312 5.190 -5.301 1.00 73.81 119 ASP A CA 1
ATOM 991 C C . ASP A 1 119 ? 26.045 4.463 -4.848 1.00 73.81 119 ASP A C 1
ATOM 993 O O . ASP A 1 119 ? 25.282 4.938 -4.000 1.00 73.81 119 ASP A O 1
ATOM 997 N N . PHE A 1 120 ? 25.852 3.255 -5.369 1.00 70.88 120 PHE A N 1
ATOM 998 C CA . PHE A 1 120 ? 24.705 2.401 -5.060 1.00 70.88 120 PHE A CA 1
ATOM 999 C C . PHE A 1 120 ? 24.452 2.245 -3.548 1.00 70.88 120 PHE A C 1
ATOM 1001 O O . PHE A 1 120 ? 23.306 2.251 -3.096 1.00 70.88 120 PHE A O 1
ATOM 1008 N N . LEU A 1 121 ? 25.521 2.177 -2.750 1.00 73.12 121 LEU A N 1
ATOM 1009 C CA . LEU A 1 121 ? 25.444 2.064 -1.295 1.00 73.12 121 LEU A CA 1
ATOM 1010 C C . LEU A 1 121 ? 24.879 3.335 -0.634 1.00 73.12 121 LEU A C 1
ATOM 1012 O O . LEU A 1 121 ? 24.060 3.235 0.280 1.00 73.12 121 LEU A O 1
ATOM 1016 N N . PHE A 1 122 ? 25.232 4.524 -1.134 1.00 76.44 122 PHE A N 1
ATOM 1017 C CA . PHE A 1 122 ? 24.648 5.788 -0.675 1.00 76.44 122 PHE A CA 1
ATOM 1018 C C . PHE A 1 122 ? 23.176 5.918 -1.073 1.00 76.44 122 PHE A C 1
ATOM 1020 O O . PHE A 1 122 ? 22.385 6.435 -0.285 1.00 76.44 122 PHE A O 1
ATOM 1027 N N . VAL A 1 123 ? 22.780 5.402 -2.243 1.00 74.50 123 VAL A N 1
ATOM 1028 C CA . VAL A 1 123 ? 21.362 5.359 -2.644 1.00 74.50 123 VAL A CA 1
ATOM 1029 C C . VAL A 1 123 ? 20.556 4.499 -1.671 1.00 74.50 123 VAL A C 1
ATOM 1031 O O . VAL A 1 123 ? 19.512 4.938 -1.193 1.00 74.50 123 VAL A O 1
ATOM 1034 N N . ILE A 1 124 ? 21.054 3.309 -1.321 1.00 75.19 124 ILE A N 1
ATOM 1035 C CA . ILE A 1 124 ? 20.386 2.423 -0.357 1.00 75.19 124 ILE A CA 1
ATOM 1036 C C . ILE A 1 124 ? 20.294 3.078 1.023 1.00 75.19 124 ILE A C 1
ATOM 1038 O O . ILE A 1 124 ? 19.211 3.115 1.606 1.00 75.19 124 ILE A O 1
ATOM 1042 N N . LEU A 1 125 ? 21.399 3.620 1.544 1.00 79.62 125 LEU A N 1
ATOM 1043 C CA . LEU A 1 125 ? 21.398 4.293 2.847 1.00 79.62 125 LEU A CA 1
ATOM 1044 C C . LEU A 1 125 ? 20.446 5.492 2.863 1.00 79.62 125 LEU A C 1
ATOM 1046 O O . LEU A 1 125 ? 19.664 5.640 3.802 1.00 79.62 125 LEU A O 1
ATOM 1050 N N . GLY A 1 126 ? 20.459 6.303 1.803 1.00 79.94 126 GLY A N 1
ATOM 1051 C CA . GLY A 1 126 ? 19.544 7.427 1.634 1.00 79.94 126 GLY A CA 1
ATOM 1052 C C . GLY A 1 126 ? 18.085 6.980 1.616 1.00 79.94 126 GLY A C 1
ATOM 1053 O O . GLY A 1 126 ? 17.259 7.575 2.303 1.00 79.94 126 GLY A O 1
ATOM 1054 N N . MET A 1 127 ? 17.763 5.898 0.904 1.00 81.12 127 MET A N 1
ATOM 1055 C CA . MET A 1 127 ? 16.416 5.325 0.893 1.00 81.12 127 MET A CA 1
ATOM 1056 C C . MET A 1 127 ? 15.980 4.815 2.268 1.00 81.12 127 MET A C 1
ATOM 1058 O O . MET A 1 127 ? 14.849 5.083 2.673 1.00 81.12 127 MET A O 1
ATOM 1062 N N . ILE A 1 128 ? 16.842 4.088 2.984 1.00 83.44 128 ILE A N 1
ATOM 1063 C CA . ILE A 1 128 ? 16.529 3.558 4.321 1.00 83.44 128 ILE A CA 1
ATOM 1064 C C . ILE A 1 128 ? 16.260 4.715 5.282 1.00 83.44 128 ILE A C 1
ATOM 1066 O O . ILE A 1 128 ? 15.230 4.730 5.956 1.00 83.44 128 ILE A O 1
ATOM 1070 N N . LEU A 1 129 ? 17.154 5.705 5.304 1.00 84.75 129 LEU A N 1
ATOM 1071 C CA . LEU A 1 129 ? 17.055 6.852 6.197 1.00 84.75 129 LEU A CA 1
ATOM 1072 C C . LEU A 1 129 ? 15.823 7.704 5.870 1.00 84.75 129 LEU A C 1
ATOM 1074 O O . LEU A 1 129 ? 15.062 8.056 6.769 1.00 84.75 129 LEU A O 1
ATOM 1078 N N . PHE A 1 130 ? 15.564 7.962 4.588 1.00 86.69 130 PHE A N 1
ATOM 1079 C CA . PHE A 1 130 ? 14.375 8.684 4.141 1.00 86.69 130 PHE A CA 1
ATOM 1080 C C . PHE A 1 130 ? 13.077 7.946 4.494 1.00 86.69 130 PHE A C 1
ATOM 1082 O O . PHE A 1 130 ? 12.150 8.552 5.030 1.00 86.69 130 PHE A O 1
ATOM 1089 N N . THR A 1 131 ? 13.022 6.632 4.263 1.00 85.19 131 THR A N 1
ATOM 1090 C CA . THR A 1 131 ? 11.852 5.805 4.601 1.00 85.19 131 THR A CA 1
ATOM 1091 C C . THR A 1 131 ? 11.606 5.798 6.105 1.00 85.19 131 THR A C 1
ATOM 1093 O O . THR A 1 131 ? 10.468 5.957 6.542 1.00 85.19 131 THR A O 1
ATOM 1096 N N . TYR A 1 132 ? 12.665 5.671 6.907 1.00 86.75 132 TYR A N 1
ATOM 1097 C CA . TYR A 1 132 ? 12.574 5.749 8.361 1.00 86.75 132 TYR A CA 1
ATOM 1098 C C . TYR A 1 132 ? 12.026 7.107 8.824 1.00 86.75 132 TYR A C 1
ATOM 1100 O O . TYR A 1 132 ? 11.086 7.146 9.616 1.00 86.75 132 TYR A O 1
ATOM 1108 N N . LEU A 1 133 ? 12.547 8.215 8.285 1.00 86.81 133 LEU A N 1
ATOM 1109 C CA . LEU A 1 133 ? 12.060 9.562 8.601 1.00 86.81 133 LEU A CA 1
ATOM 1110 C C . LEU A 1 133 ? 10.588 9.756 8.212 1.00 86.81 133 LEU A C 1
ATOM 1112 O O . LEU A 1 133 ? 9.831 10.358 8.969 1.00 86.81 133 LEU A O 1
ATOM 1116 N N . LEU A 1 134 ? 10.163 9.220 7.067 1.00 87.31 134 LEU A N 1
ATOM 1117 C CA . LEU A 1 134 ? 8.763 9.231 6.632 1.00 87.31 134 LEU A CA 1
ATOM 1118 C C . LEU A 1 134 ? 7.852 8.481 7.605 1.00 87.31 134 LEU A C 1
ATOM 1120 O O . LEU A 1 134 ? 6.794 8.988 7.984 1.00 87.31 134 LEU A O 1
ATOM 1124 N N . ILE A 1 135 ? 8.271 7.286 8.021 1.00 88.12 135 ILE A N 1
ATOM 1125 C CA . ILE A 1 135 ? 7.545 6.475 9.001 1.00 88.12 135 ILE A CA 1
ATOM 1126 C C . ILE A 1 135 ? 7.440 7.228 10.330 1.00 88.12 135 ILE A C 1
ATOM 1128 O O . ILE A 1 135 ? 6.359 7.271 10.916 1.00 88.12 135 ILE A O 1
ATOM 1132 N N . GLU A 1 136 ? 8.526 7.853 10.787 1.00 85.31 136 GLU A N 1
ATOM 1133 C CA . GLU A 1 136 ? 8.558 8.654 12.013 1.00 85.31 136 GLU A CA 1
ATOM 1134 C C . GLU A 1 136 ? 7.602 9.853 11.929 1.00 85.31 136 GLU A C 1
ATOM 1136 O O . GLU A 1 136 ? 6.780 10.063 12.826 1.00 85.31 136 GLU A O 1
ATOM 1141 N N . ALA A 1 137 ? 7.654 10.594 10.820 1.00 85.25 137 ALA A N 1
ATOM 1142 C CA . ALA A 1 137 ? 6.794 11.741 10.565 1.00 85.25 137 ALA A CA 1
ATOM 1143 C C . ALA A 1 137 ? 5.314 11.342 10.575 1.00 85.25 137 ALA A C 1
ATOM 1145 O O . ALA A 1 137 ? 4.521 11.957 11.286 1.00 85.25 137 ALA A O 1
ATOM 1146 N N . ILE A 1 138 ? 4.937 10.275 9.868 1.00 85.25 138 ILE A N 1
ATOM 1147 C CA . ILE A 1 138 ? 3.549 9.792 9.842 1.00 85.25 138 ILE A CA 1
ATOM 1148 C C . ILE A 1 138 ? 3.127 9.264 11.216 1.00 85.25 138 ILE A C 1
ATOM 1150 O O . ILE A 1 138 ? 2.023 9.557 11.677 1.00 85.25 138 ILE A O 1
ATOM 1154 N N . ALA A 1 139 ? 4.006 8.540 11.909 1.00 85.81 139 ALA A N 1
ATOM 1155 C CA . ALA A 1 139 ? 3.727 8.036 13.248 1.00 85.81 139 ALA A CA 1
ATOM 1156 C C . ALA A 1 139 ? 3.464 9.170 14.257 1.00 85.81 139 ALA A C 1
ATOM 1158 O O . ALA A 1 139 ? 2.630 9.011 15.150 1.00 85.81 139 ALA A O 1
ATOM 1159 N N . SER A 1 140 ? 4.129 10.320 14.100 1.00 85.19 140 SER A N 1
ATOM 1160 C CA . SER A 1 140 ? 3.942 11.496 14.962 1.00 85.19 140 SER A CA 1
ATOM 1161 C C . SER A 1 140 ? 2.570 12.168 14.813 1.00 85.19 140 SER A C 1
ATOM 1163 O O . SER A 1 140 ? 2.106 12.825 15.744 1.00 85.19 140 SER A O 1
ATOM 1165 N N . ILE A 1 141 ? 1.877 11.957 13.686 1.00 87.12 141 ILE A N 1
ATOM 1166 C CA . ILE A 1 141 ? 0.534 12.511 13.443 1.00 87.12 141 ILE A CA 1
ATOM 1167 C C . ILE A 1 141 ? -0.514 11.811 14.328 1.00 87.12 141 ILE A C 1
ATOM 1169 O O . ILE A 1 141 ? -1.577 12.367 14.629 1.00 87.12 141 ILE A O 1
ATOM 1173 N N . PHE A 1 142 ? -0.235 10.592 14.800 1.00 85.69 142 PHE A N 1
ATOM 1174 C CA . PHE A 1 142 ? -1.151 9.874 15.675 1.00 85.69 142 PHE A CA 1
ATOM 1175 C C . PHE A 1 142 ? -1.173 10.485 17.079 1.00 85.69 142 PHE A C 1
ATOM 1177 O O . PHE A 1 142 ? -0.214 10.396 17.839 1.00 85.69 142 PHE A O 1
ATOM 1184 N N . LYS A 1 143 ? -2.342 10.999 17.486 1.00 81.19 143 LYS A N 1
ATOM 1185 C CA . LYS A 1 143 ? -2.570 11.527 18.846 1.00 81.19 143 LYS A CA 1
ATOM 1186 C C . LYS A 1 143 ? -2.290 10.510 19.963 1.00 81.19 143 LYS A C 1
ATOM 1188 O O . LYS A 1 143 ? -1.979 10.897 21.082 1.00 81.19 143 LYS A O 1
ATOM 1193 N N . ASN A 1 144 ? -2.435 9.213 19.681 1.00 86.81 144 ASN A N 1
ATOM 1194 C CA . ASN A 1 144 ? -2.130 8.143 20.629 1.00 86.81 144 ASN A CA 1
ATOM 1195 C C . ASN A 1 144 ? -0.761 7.533 20.293 1.00 86.81 144 ASN A C 1
ATOM 1197 O O . ASN A 1 144 ? -0.616 6.890 19.251 1.00 86.81 144 ASN A O 1
ATOM 1201 N N . LYS A 1 145 ? 0.202 7.675 21.213 1.00 83.38 145 LYS A N 1
ATOM 1202 C CA . LYS A 1 145 ? 1.567 7.143 21.074 1.00 83.38 145 LYS A CA 1
ATOM 1203 C C . LYS A 1 145 ? 1.598 5.643 20.772 1.00 83.38 145 LYS A C 1
ATOM 1205 O O . LYS A 1 145 ? 2.409 5.210 19.960 1.00 83.38 145 LYS A O 1
ATOM 1210 N N . GLN A 1 146 ? 0.697 4.860 21.364 1.00 86.44 146 GLN A N 1
ATOM 1211 C CA . GLN A 1 146 ? 0.640 3.414 21.153 1.00 86.44 146 GLN A CA 1
ATOM 1212 C C . GLN A 1 146 ? 0.276 3.064 19.705 1.00 86.44 146 GLN A C 1
ATOM 1214 O O . GLN A 1 146 ? 0.913 2.204 19.109 1.00 86.44 146 GLN A O 1
ATOM 1219 N N . LYS A 1 147 ? -0.655 3.809 19.091 1.00 84.12 147 LYS A N 1
ATOM 1220 C CA . LYS A 1 147 ? -1.001 3.640 17.667 1.00 84.12 147 LYS A CA 1
ATOM 1221 C C . LYS A 1 147 ? 0.163 3.995 16.744 1.00 84.12 147 LYS A C 1
ATOM 1223 O O . LYS A 1 147 ? 0.357 3.333 15.734 1.00 84.12 147 LYS A O 1
ATOM 1228 N N . GLY A 1 148 ? 0.936 5.023 17.100 1.00 82.44 148 GLY A N 1
ATOM 1229 C CA . GLY A 1 148 ? 2.151 5.381 16.371 1.00 82.44 148 GLY A CA 1
ATOM 1230 C C . GLY A 1 148 ? 3.188 4.256 16.410 1.00 82.44 148 GLY A C 1
ATOM 1231 O O . GLY A 1 148 ? 3.739 3.903 15.374 1.00 82.44 148 GLY A O 1
ATOM 1232 N N . ILE A 1 149 ? 3.415 3.644 17.578 1.00 87.19 149 ILE A N 1
ATOM 1233 C CA . ILE A 1 149 ? 4.344 2.510 17.732 1.00 87.19 149 ILE A 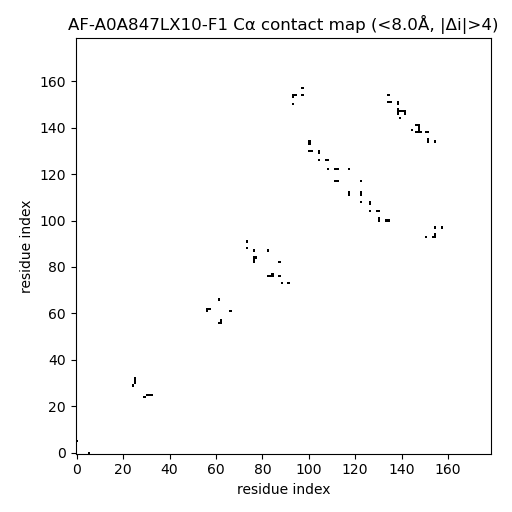CA 1
ATOM 1234 C C . ILE A 1 149 ? 3.858 1.281 16.948 1.00 87.19 149 ILE A C 1
ATOM 1236 O O . ILE A 1 149 ? 4.654 0.672 16.233 1.00 87.19 149 ILE A O 1
ATOM 1240 N N . GLU A 1 150 ? 2.564 0.950 17.035 1.00 88.31 150 GLU A N 1
ATOM 1241 C CA . GLU A 1 150 ? 1.940 -0.132 16.255 1.00 88.31 150 GLU A CA 1
ATOM 1242 C C . GLU A 1 150 ? 2.158 0.082 14.751 1.00 88.31 150 GLU A C 1
ATOM 1244 O O . GLU A 1 150 ? 2.674 -0.804 14.070 1.00 88.31 150 GLU A O 1
ATOM 1249 N N . PHE A 1 151 ? 1.860 1.285 14.247 1.00 87.12 151 PHE A N 1
ATOM 1250 C CA . PHE A 1 151 ? 2.062 1.636 12.842 1.00 87.12 151 PHE A CA 1
ATOM 1251 C C . PHE A 1 151 ? 3.528 1.501 12.407 1.00 87.12 151 PHE A C 1
ATOM 1253 O O . PHE A 1 151 ? 3.797 0.936 11.344 1.00 87.12 151 PHE A O 1
ATOM 1260 N N . LYS A 1 152 ? 4.482 1.984 13.220 1.00 86.88 152 LYS A N 1
ATOM 1261 C CA . LYS A 1 152 ? 5.923 1.857 12.934 1.00 86.88 152 LYS A CA 1
ATOM 1262 C C . LYS A 1 152 ? 6.329 0.395 12.804 1.00 86.88 152 LYS A C 1
ATOM 1264 O O . LYS A 1 152 ? 6.915 0.010 11.796 1.00 86.88 152 LYS A O 1
ATOM 1269 N N . SER A 1 153 ? 6.002 -0.411 13.813 1.00 87.62 153 SER A N 1
ATOM 1270 C CA . SER A 1 153 ? 6.365 -1.828 13.854 1.00 87.62 153 SER A CA 1
ATOM 1271 C C . SER A 1 153 ? 5.769 -2.584 12.667 1.00 87.62 153 SER A C 1
ATOM 1273 O O . SER A 1 153 ? 6.491 -3.287 11.960 1.00 87.62 153 SER A O 1
ATOM 1275 N N . GLN A 1 154 ? 4.485 -2.362 12.384 1.00 87.00 154 GLN A N 1
ATOM 1276 C CA . GLN A 1 154 ? 3.795 -3.015 11.279 1.00 87.00 154 GLN A CA 1
ATOM 1277 C C . GLN A 1 154 ? 4.341 -2.578 9.916 1.00 87.00 154 GLN A C 1
ATOM 1279 O O . GLN A 1 154 ? 4.572 -3.418 9.051 1.00 87.00 154 GLN A O 1
ATOM 1284 N N . THR A 1 155 ? 4.620 -1.286 9.727 1.00 86.38 155 THR A N 1
ATOM 1285 C CA . THR A 1 155 ? 5.189 -0.777 8.471 1.00 86.38 155 THR A CA 1
ATOM 1286 C C . THR A 1 155 ? 6.583 -1.348 8.223 1.00 86.38 155 THR A C 1
ATOM 1288 O O . THR A 1 155 ? 6.863 -1.811 7.119 1.00 86.38 155 THR A O 1
ATOM 1291 N N . ILE A 1 156 ? 7.438 -1.393 9.249 1.00 85.69 156 ILE A N 1
ATOM 1292 C CA . ILE A 1 156 ? 8.779 -1.988 9.154 1.00 85.69 156 ILE A CA 1
ATOM 1293 C C . ILE A 1 156 ? 8.689 -3.485 8.825 1.00 85.69 156 ILE A C 1
ATOM 1295 O O . ILE A 1 156 ? 9.385 -3.954 7.924 1.00 85.69 156 ILE A O 1
ATOM 1299 N N . ALA A 1 157 ? 7.808 -4.228 9.501 1.00 85.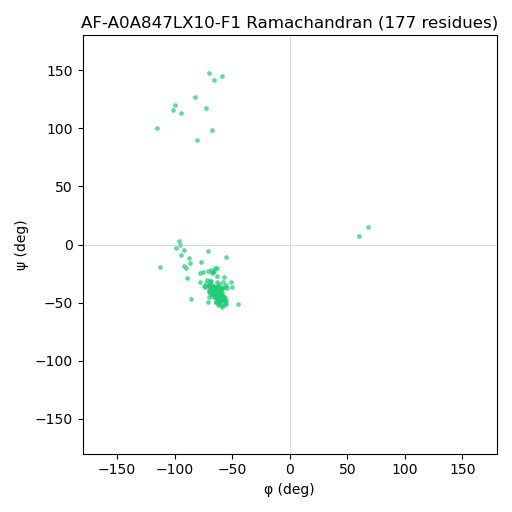38 157 ALA A N 1
ATOM 1300 C CA . ALA A 1 157 ? 7.599 -5.651 9.240 1.00 85.38 157 ALA A CA 1
ATOM 1301 C C . ALA A 1 157 ? 7.096 -5.912 7.810 1.00 85.38 157 ALA A C 1
ATOM 1303 O O . ALA A 1 157 ? 7.588 -6.822 7.139 1.00 85.38 157 ALA A O 1
ATOM 1304 N N . ASN A 1 158 ? 6.168 -5.087 7.317 1.00 82.88 158 ASN A N 1
ATOM 1305 C CA . ASN A 1 158 ? 5.668 -5.159 5.944 1.00 82.88 158 ASN A CA 1
ATOM 1306 C C . ASN A 1 158 ? 6.786 -4.892 4.927 1.00 82.88 158 ASN A C 1
ATOM 1308 O O . ASN A 1 158 ? 6.891 -5.610 3.931 1.00 82.88 158 ASN A O 1
ATOM 1312 N N . ILE A 1 159 ? 7.649 -3.904 5.194 1.00 80.81 159 ILE A N 1
ATOM 1313 C CA . ILE A 1 159 ? 8.795 -3.591 4.333 1.00 80.81 159 ILE A CA 1
ATOM 1314 C C . ILE A 1 159 ? 9.770 -4.766 4.270 1.00 80.81 159 ILE A C 1
ATOM 1316 O O . ILE A 1 159 ? 10.105 -5.231 3.180 1.00 80.81 159 ILE A O 1
ATOM 1320 N N . LEU A 1 160 ? 10.183 -5.279 5.429 1.00 80.00 160 LEU A N 1
ATOM 1321 C CA . LEU A 1 160 ? 11.077 -6.433 5.527 1.00 80.00 160 LEU A CA 1
ATOM 1322 C C . LEU A 1 160 ? 10.498 -7.658 4.816 1.00 80.00 160 LEU A C 1
ATOM 1324 O O . LEU A 1 160 ? 11.198 -8.296 4.033 1.00 80.00 160 LEU A O 1
ATOM 1328 N N . SER A 1 161 ? 9.214 -7.947 5.027 1.00 76.69 161 SER A N 1
ATOM 1329 C CA . SER A 1 161 ? 8.530 -9.072 4.380 1.00 76.69 161 SER A CA 1
ATOM 1330 C C . SER A 1 161 ? 8.521 -8.928 2.857 1.00 76.69 161 SER A C 1
ATOM 1332 O O . SER A 1 161 ? 8.803 -9.892 2.148 1.00 76.69 161 SER A O 1
ATOM 1334 N N . GLY A 1 162 ? 8.266 -7.720 2.343 1.00 74.69 162 GLY A N 1
ATOM 1335 C CA . GLY A 1 162 ? 8.318 -7.433 0.909 1.00 74.69 162 GLY A CA 1
ATOM 1336 C C . GLY A 1 162 ? 9.717 -7.619 0.313 1.00 74.69 162 GLY A C 1
ATOM 1337 O O . GLY A 1 162 ? 9.855 -8.200 -0.765 1.00 74.69 162 GLY A O 1
ATOM 1338 N N . ILE A 1 163 ? 10.761 -7.190 1.030 1.00 74.31 163 ILE A N 1
ATOM 1339 C CA . ILE A 1 163 ? 12.159 -7.380 0.616 1.00 74.31 163 ILE A CA 1
ATOM 1340 C C . ILE A 1 163 ? 12.509 -8.870 0.579 1.00 74.31 163 ILE A C 1
ATOM 1342 O O . ILE A 1 163 ? 13.010 -9.352 -0.437 1.00 74.31 163 ILE A O 1
ATOM 1346 N N . VAL A 1 164 ? 12.204 -9.610 1.649 1.00 74.19 164 VAL A N 1
ATOM 1347 C CA . VAL A 1 164 ? 12.463 -11.055 1.732 1.00 74.19 164 VAL A CA 1
ATOM 1348 C C . VAL A 1 164 ? 11.728 -11.799 0.617 1.00 74.19 164 VAL A C 1
ATOM 1350 O O . VAL A 1 164 ? 12.327 -12.621 -0.074 1.00 74.19 164 VAL A O 1
ATOM 1353 N N . PHE A 1 165 ? 10.460 -11.470 0.373 1.00 73.38 165 PHE A N 1
ATOM 1354 C CA . PHE A 1 165 ? 9.685 -12.069 -0.711 1.00 73.38 165 PHE A CA 1
ATOM 1355 C C . PHE A 1 165 ? 10.291 -11.776 -2.093 1.00 73.38 165 PHE A C 1
ATOM 1357 O O . PHE A 1 165 ? 10.440 -12.686 -2.907 1.00 73.38 165 PHE A O 1
ATOM 1364 N N . SER A 1 166 ? 10.714 -10.535 -2.348 1.00 63.62 166 SER A N 1
ATOM 1365 C CA . SER A 1 166 ? 11.403 -10.150 -3.589 1.00 63.62 166 SER A CA 1
ATOM 1366 C C . SER A 1 166 ? 12.720 -10.912 -3.792 1.00 63.62 166 SER A C 1
ATOM 1368 O O . SER A 1 166 ? 13.013 -11.380 -4.898 1.00 63.62 166 SER A O 1
ATOM 1370 N N . MET A 1 167 ? 13.496 -11.106 -2.721 1.00 68.06 167 MET A N 1
ATOM 1371 C CA . MET A 1 167 ? 14.719 -11.913 -2.757 1.00 68.06 167 MET A CA 1
ATOM 1372 C C . MET A 1 167 ? 14.411 -13.373 -3.102 1.00 68.06 167 MET A C 1
ATOM 1374 O O . MET A 1 167 ? 15.049 -13.927 -3.997 1.00 68.06 167 MET A O 1
ATOM 1378 N N . ILE A 1 168 ? 13.394 -13.972 -2.472 1.00 80.00 168 ILE A N 1
ATOM 1379 C CA . ILE A 1 168 ? 12.948 -15.341 -2.775 1.00 80.00 168 ILE A CA 1
ATOM 1380 C C . ILE A 1 168 ? 12.547 -15.460 -4.251 1.00 80.00 168 ILE A C 1
ATOM 1382 O O . ILE A 1 168 ? 13.020 -16.361 -4.943 1.00 80.00 168 ILE A O 1
ATOM 1386 N N . LEU A 1 169 ? 11.741 -14.528 -4.769 1.00 74.25 169 LEU A N 1
ATOM 1387 C CA . LEU A 1 169 ? 11.353 -14.512 -6.183 1.00 74.25 169 LEU A CA 1
ATOM 1388 C C . LEU A 1 169 ? 12.557 -14.380 -7.122 1.00 74.25 169 LEU A C 1
ATOM 1390 O O . LEU A 1 169 ? 12.585 -15.011 -8.178 1.00 74.25 169 LEU A O 1
ATOM 1394 N N . THR A 1 170 ? 13.559 -13.585 -6.747 1.00 72.56 170 THR A N 1
ATOM 1395 C CA . THR A 1 170 ? 14.787 -13.408 -7.533 1.00 72.56 170 THR A CA 1
ATOM 1396 C C . THR A 1 170 ? 15.609 -14.696 -7.580 1.00 72.56 170 THR A C 1
ATOM 1398 O O . THR A 1 170 ? 16.087 -15.077 -8.652 1.00 72.56 170 THR A O 1
ATOM 1401 N N . VAL A 1 171 ? 15.719 -15.408 -6.455 1.00 80.50 171 VAL A N 1
ATOM 1402 C CA . VAL A 1 171 ? 16.388 -16.715 -6.381 1.00 80.50 171 VAL A CA 1
ATOM 1403 C C . VAL A 1 171 ? 15.648 -17.742 -7.236 1.00 80.50 171 VAL A C 1
ATOM 1405 O O . VAL A 1 171 ? 16.267 -18.363 -8.097 1.00 80.50 171 VAL A O 1
ATOM 1408 N N . ILE A 1 172 ? 14.323 -17.851 -7.087 1.00 84.19 172 ILE A N 1
ATOM 1409 C CA . ILE A 1 172 ? 13.481 -18.738 -7.908 1.00 84.19 172 ILE A CA 1
ATOM 1410 C C . ILE A 1 172 ? 13.690 -18.430 -9.393 1.00 84.19 172 ILE A C 1
ATOM 1412 O O . ILE A 1 172 ? 14.002 -19.322 -10.177 1.00 84.19 172 ILE A O 1
ATOM 1416 N N . LYS A 1 173 ? 13.589 -17.157 -9.787 1.00 81.25 173 LYS A N 1
ATOM 1417 C CA . LYS A 1 173 ? 13.774 -16.737 -11.180 1.00 81.25 173 LYS A CA 1
ATOM 1418 C C . LYS A 1 173 ? 15.162 -17.091 -11.712 1.00 81.25 173 LYS A C 1
ATOM 1420 O O . LYS A 1 173 ? 15.277 -17.454 -12.875 1.00 81.25 173 LYS A O 1
ATOM 1425 N N . THR A 1 174 ? 16.200 -16.987 -10.888 1.00 81.75 174 THR A N 1
ATOM 1426 C CA . THR A 1 174 ? 17.569 -17.350 -11.279 1.00 81.75 174 THR A CA 1
ATOM 1427 C C . THR A 1 174 ? 17.702 -18.855 -11.506 1.00 81.75 174 THR A C 1
ATOM 1429 O O . THR A 1 174 ? 18.247 -19.257 -12.530 1.00 81.75 174 THR A O 1
ATOM 1432 N N . ILE A 1 175 ? 17.134 -19.672 -10.614 1.00 83.69 175 ILE A N 1
ATOM 1433 C CA . ILE A 1 175 ? 17.147 -21.140 -10.717 1.00 83.69 175 ILE A CA 1
ATOM 1434 C C . ILE A 1 175 ? 16.389 -21.608 -11.970 1.00 83.69 175 ILE A C 1
ATOM 1436 O O . ILE A 1 175 ? 16.907 -22.405 -12.743 1.00 83.69 175 ILE A O 1
ATOM 1440 N N . PHE A 1 176 ? 15.186 -21.081 -12.216 1.00 79.31 176 PHE A N 1
ATOM 1441 C CA . PHE A 1 176 ? 14.351 -21.497 -13.352 1.00 79.31 176 PHE A CA 1
ATOM 1442 C C . PHE A 1 176 ? 14.786 -20.928 -14.706 1.00 79.31 176 PHE A C 1
ATOM 1444 O O . PHE A 1 176 ? 14.321 -21.411 -15.728 1.00 79.31 176 PHE A O 1
ATOM 1451 N N . LYS A 1 177 ? 15.644 -19.903 -14.741 1.00 72.31 177 LYS A N 1
ATOM 1452 C CA . LYS A 1 177 ? 16.197 -19.364 -15.995 1.00 72.31 177 LYS A CA 1
ATOM 1453 C C . LYS A 1 177 ? 17.476 -20.094 -16.438 1.00 72.31 177 LYS A C 1
ATOM 1455 O O . LYS A 1 177 ? 17.950 -19.846 -17.542 1.00 72.31 177 LYS A O 1
ATOM 1460 N N . GLN A 1 178 ? 18.055 -20.930 -15.572 1.00 52.59 178 GLN A N 1
ATOM 1461 C CA . GLN A 1 178 ? 19.221 -21.769 -15.877 1.00 52.59 178 GLN A CA 1
ATOM 1462 C C . GLN A 1 178 ? 18.859 -23.196 -16.327 1.00 52.59 178 GLN A C 1
ATOM 1464 O O . GLN A 1 178 ? 19.750 -23.899 -16.796 1.00 52.59 178 GLN A O 1
ATOM 1469 N N . ASN A 1 179 ? 17.585 -23.592 -16.226 1.00 46.62 179 ASN A N 1
ATOM 1470 C CA . ASN A 1 179 ? 17.026 -24.820 -16.809 1.00 46.62 179 ASN A CA 1
ATOM 1471 C C . ASN A 1 179 ? 16.242 -24.499 -18.085 1.00 46.62 179 ASN A C 1
ATOM 1473 O O . ASN A 1 179 ? 16.162 -25.396 -18.950 1.00 46.62 179 ASN A O 1
#